Protein AF-A0A5F9CZY6-F1 (afdb_monomer)

S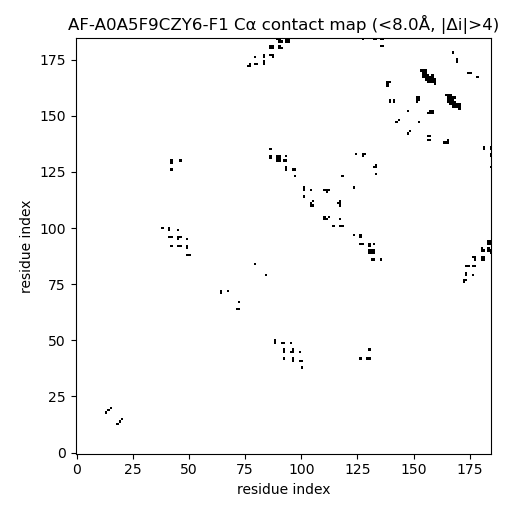econdary structure (DSSP, 8-state):
-HHHHHHHHHHHHHIIIIIHHHHHHHHHHHHHHHHHHHHHHHHHHHHHHHHHHHHHHHHHHHHHHTS--HHHHHGGGGSPPHHHHHHHHHHHHHHHHHHHHHHHHTTSBTB-SSTTTSS-HHHHHHHHHHHT-HHHHSPPPPP-SHHHHHS--TT-TT--SS-SS------TTTSHHHHHHHHH-

Organism: Oryctolagus cuniculus (NCBI:txid9986)

Solvent-accessible surface area (backbone atoms only — not comparable to full-atom values): 10429 Å² total; per-residue (Å²): 114,70,68,62,52,54,51,51,51,53,51,51,51,49,43,61,72,48,50,46,55,51,52,52,53,50,50,50,52,53,50,50,55,54,47,52,58,50,52,52,52,47,40,53,54,28,40,53,51,48,54,50,53,51,51,52,51,52,51,52,54,54,64,61,58,75,56,92,43,76,73,54,63,62,51,59,66,67,58,64,52,73,66,46,45,51,48,36,52,11,11,52,24,32,48,46,26,54,51,49,53,54,58,58,40,80,73,40,96,87,53,62,93,47,81,75,66,68,58,44,71,71,53,50,52,49,45,25,55,76,32,58,15,51,80,59,55,50,58,76,86,67,70,93,41,76,63,56,73,72,43,80,48,87,80,10,49,65,65,40,89,87,48,88,55,70,37,60,55,77,44,93,72,68,35,71,66,37,54,63,22,46,72,52,58

pLDDT: mean 72.85, std 15.35, range [37.25, 96.12]

Mean predicted aligned error: 13.48 Å

Radius of gyration: 26.26 Å; Cα contacts (8 Å, |Δi|>4): 140; chains: 1; bounding box: 71×40×82 Å

Sequence (185 aa):
MRGLVALALTLAVACTCVFFPLILRGRQRLGGQAGAARVLRVLEESRALVDGALQLTMRRNLKKRDVTSPAQLLSLSKLPEPTSRAVSRAAEIMEASVHAVRGKAHLQPGWSQHPADVLSEELLGTIANLSGCLPHMLPPKCPNTCLADKYRLITGACNNRYGLRPSLTFHPETSFFFFENVFFC

Foldseek 3Di:
DVVVVVVVVVVVCCCVVPVVVVVVVVVVVVVVVVVVVVLVVLLVVLLVVLVVVVVVVVVVLVVVLVPDDPVSVVCVLQDADPVLVLLLQLLSSLVSSLVSLQVVQVVDPPRDPDSVRSQDPVNSVVSSVSSVLVVLLFQDDQDPDPDSVVDADPQQFPPDVPDSDTRRDDDPRHPPSNPVSSVSD

Structure (mmCIF, N/CA/C/O backbone):
data_AF-A0A5F9CZY6-F1
#
_entry.id   AF-A0A5F9CZY6-F1
#
loop_
_atom_site.group_PDB
_atom_site.id
_atom_site.type_symbol
_atom_site.label_atom_id
_atom_site.label_alt_id
_atom_site.label_comp_id
_atom_site.label_asym_id
_atom_site.label_entity_id
_atom_site.label_seq_id
_atom_site.pdbx_PDB_ins_code
_atom_site.Cartn_x
_atom_site.Cartn_y
_atom_site.Cartn_z
_atom_site.occupancy
_atom_site.B_iso_or_equiv
_atom_site.auth_seq_id
_atom_site.auth_comp_id
_atom_site.auth_asym_id
_atom_site.auth_atom_id
_atom_site.pdbx_PDB_model_num
ATOM 1 N N . MET A 1 1 ? -40.631 0.265 56.912 1.00 62.34 1 MET A N 1
ATOM 2 C CA . MET A 1 1 ? -39.428 -0.595 56.783 1.00 62.34 1 MET A CA 1
ATOM 3 C C . MET A 1 1 ? -39.458 -1.469 55.526 1.00 62.34 1 MET A C 1
ATOM 5 O O . MET A 1 1 ? -38.607 -1.278 54.674 1.00 62.34 1 MET A O 1
ATOM 9 N N . ARG A 1 2 ? -40.441 -2.366 55.338 1.00 72.19 2 ARG A N 1
ATOM 10 C CA . ARG A 1 2 ? -40.475 -3.308 54.190 1.00 72.19 2 ARG A CA 1
ATOM 11 C C . ARG A 1 2 ? -40.580 -2.657 52.797 1.00 72.19 2 ARG A C 1
ATOM 13 O O . ARG A 1 2 ? -39.892 -3.090 51.882 1.00 72.19 2 ARG A O 1
ATOM 20 N N . GLY A 1 3 ? -41.375 -1.593 52.645 1.00 76.19 3 GLY A N 1
ATOM 21 C CA . GLY A 1 3 ? -41.527 -0.886 51.361 1.00 76.19 3 GLY A CA 1
ATOM 22 C C . GLY A 1 3 ? -40.266 -0.143 50.898 1.00 76.19 3 GLY A C 1
ATOM 23 O O . GLY A 1 3 ? -39.947 -0.158 49.716 1.00 76.19 3 GLY A O 1
ATOM 24 N N . LEU A 1 4 ? -39.498 0.427 51.835 1.00 78.56 4 LEU A N 1
ATOM 25 C CA . LEU A 1 4 ? -38.209 1.072 51.545 1.00 78.56 4 LEU A CA 1
ATOM 26 C C . LEU A 1 4 ? -37.160 0.059 51.068 1.00 78.56 4 LEU A C 1
ATOM 28 O O . LEU A 1 4 ? -36.401 0.348 50.151 1.00 78.56 4 LEU A O 1
ATOM 32 N N . VAL A 1 5 ? -37.159 -1.146 51.647 1.00 80.25 5 VAL A N 1
ATOM 33 C CA . VAL A 1 5 ? -36.261 -2.233 51.229 1.00 80.25 5 VAL A CA 1
ATOM 34 C C . VAL A 1 5 ? -36.615 -2.729 49.824 1.00 80.25 5 VAL A C 1
ATOM 36 O O . VAL A 1 5 ? -35.725 -2.908 49.000 1.00 80.25 5 VAL A O 1
ATOM 39 N N . ALA A 1 6 ? -37.905 -2.887 49.508 1.00 78.88 6 ALA A N 1
ATOM 40 C CA . ALA A 1 6 ? -38.348 -3.278 48.167 1.00 78.88 6 ALA A CA 1
ATOM 41 C C . ALA A 1 6 ? -38.009 -2.217 47.101 1.00 78.88 6 ALA A C 1
ATOM 43 O O . ALA A 1 6 ? -37.580 -2.557 45.996 1.00 78.88 6 ALA A O 1
ATOM 44 N N . LEU A 1 7 ? -38.138 -0.931 47.442 1.00 83.19 7 LEU A N 1
ATOM 45 C CA . LEU A 1 7 ? -37.757 0.174 46.561 1.00 83.19 7 LEU A CA 1
ATOM 46 C C . LEU A 1 7 ? -36.236 0.216 46.323 1.00 83.19 7 LEU A C 1
ATOM 48 O O . LEU A 1 7 ? -35.785 0.413 45.199 1.00 83.19 7 LEU A O 1
ATOM 52 N N . ALA A 1 8 ? -35.436 -0.028 47.363 1.00 81.12 8 ALA A N 1
ATOM 53 C CA . ALA A 1 8 ? -33.980 -0.081 47.246 1.00 81.12 8 ALA A CA 1
ATOM 54 C C . ALA A 1 8 ? -33.507 -1.264 46.382 1.00 81.12 8 ALA A C 1
ATOM 56 O O . ALA A 1 8 ? -32.625 -1.099 45.541 1.00 81.12 8 ALA A O 1
ATOM 57 N N . LEU A 1 9 ? -34.121 -2.443 46.541 1.00 82.38 9 LEU A N 1
ATOM 58 C CA . LEU A 1 9 ? -33.805 -3.631 45.740 1.00 82.38 9 LEU A CA 1
ATOM 59 C C . LEU A 1 9 ? -34.167 -3.442 44.263 1.00 82.38 9 LEU A C 1
ATOM 61 O O . LEU A 1 9 ? -33.383 -3.795 43.388 1.00 82.38 9 LEU A O 1
ATOM 65 N N . THR A 1 10 ? -35.324 -2.846 43.974 1.00 81.94 10 THR A N 1
ATOM 66 C CA . THR A 1 10 ? -35.749 -2.573 42.591 1.00 81.94 10 THR A CA 1
ATOM 67 C C . THR A 1 10 ? -34.862 -1.530 41.909 1.00 81.94 10 THR A C 1
ATOM 69 O O . THR A 1 10 ? -34.470 -1.738 40.760 1.00 81.94 10 THR A O 1
ATOM 72 N N . LEU A 1 11 ? -34.449 -0.469 42.616 1.00 84.75 11 LEU A N 1
ATOM 73 C CA . LEU A 1 11 ? -33.461 0.486 42.096 1.00 84.75 11 LEU A CA 1
ATOM 74 C C . LEU A 1 11 ? -32.097 -0.171 41.837 1.00 84.75 11 LEU A C 1
ATOM 76 O O . LEU A 1 11 ? -31.483 0.093 40.805 1.00 84.75 11 LEU A O 1
ATOM 80 N N . ALA A 1 12 ? -31.626 -1.030 42.746 1.00 83.88 12 ALA A N 1
ATOM 81 C CA . ALA A 1 12 ? -30.345 -1.718 42.598 1.00 83.88 12 ALA A CA 1
ATOM 82 C C . ALA A 1 12 ? -30.335 -2.647 41.374 1.00 83.88 12 ALA A C 1
ATOM 84 O O . ALA A 1 12 ? -29.391 -2.611 40.588 1.00 83.88 12 ALA A O 1
ATOM 85 N N . VAL A 1 13 ? -31.411 -3.417 41.176 1.00 84.25 13 VAL A N 1
ATOM 86 C CA . VAL A 1 13 ? -31.583 -4.317 40.023 1.00 84.25 13 VAL A CA 1
ATOM 87 C C . VAL A 1 13 ? -31.678 -3.528 38.714 1.00 84.25 13 VAL A C 1
ATOM 89 O O . VAL A 1 13 ? -31.023 -3.876 37.736 1.00 84.25 13 VAL A O 1
ATOM 92 N N . ALA A 1 14 ? -32.426 -2.422 38.676 1.00 80.94 14 ALA A N 1
ATOM 93 C CA . ALA A 1 14 ? -32.487 -1.564 37.489 1.00 80.94 14 ALA A CA 1
ATOM 94 C C . ALA A 1 14 ? -31.116 -0.942 37.150 1.00 80.94 14 ALA A C 1
ATOM 96 O O . ALA A 1 14 ? -30.731 -0.847 35.981 1.00 80.94 14 ALA A O 1
ATOM 97 N N . CYS A 1 15 ? -30.348 -0.555 38.170 1.00 80.81 15 CYS A N 1
ATOM 98 C CA . CYS A 1 15 ? -29.030 0.044 37.997 1.00 80.81 15 CYS A CA 1
ATOM 99 C C . CYS A 1 15 ? -28.002 -0.962 37.443 1.00 80.81 15 CYS A C 1
ATOM 101 O O . CYS A 1 15 ? -27.235 -0.632 36.536 1.00 80.81 15 CYS A O 1
ATOM 103 N N . THR A 1 16 ? -28.022 -2.212 37.918 1.00 78.31 16 THR A N 1
ATOM 104 C CA . THR A 1 16 ? -27.092 -3.261 37.467 1.00 78.31 16 THR A CA 1
ATOM 105 C C . THR A 1 16 ? -27.497 -3.898 36.137 1.00 78.31 16 THR A C 1
ATOM 107 O O . THR A 1 16 ? -26.627 -4.158 35.309 1.00 78.31 16 THR A O 1
ATOM 110 N N . CYS A 1 17 ? -28.793 -4.116 35.887 1.00 76.19 17 CYS A N 1
ATOM 111 C CA . CYS A 1 17 ? -29.271 -4.808 34.684 1.00 76.19 17 CYS A CA 1
ATOM 112 C C . CYS A 1 17 ? -29.473 -3.895 33.468 1.00 76.19 17 CYS A C 1
ATOM 114 O O . CYS A 1 17 ? -29.461 -4.389 32.343 1.00 76.19 17 CYS A O 1
ATOM 116 N N . VAL A 1 18 ? -29.673 -2.587 33.664 1.00 77.69 18 VAL A N 1
ATOM 117 C CA . VAL A 1 18 ? -30.007 -1.663 32.564 1.00 77.69 18 VAL A CA 1
ATOM 118 C C . VAL A 1 18 ? -28.948 -0.577 32.415 1.00 77.69 18 VAL A C 1
ATOM 120 O O . VAL A 1 18 ? -28.343 -0.451 31.351 1.00 77.69 18 VAL A O 1
ATOM 123 N N . PHE A 1 19 ? -28.660 0.173 33.481 1.00 76.38 19 PHE A N 1
ATOM 124 C CA . PHE A 1 19 ? -27.730 1.306 33.404 1.00 76.38 19 PHE A CA 1
ATOM 125 C C . PHE A 1 19 ? -26.276 0.872 33.204 1.00 76.38 19 PHE A C 1
ATOM 127 O O . PHE A 1 19 ? -25.597 1.398 32.322 1.00 76.38 19 PHE A O 1
ATOM 134 N N . PHE A 1 20 ? -25.800 -0.114 33.964 1.00 74.62 20 PHE A N 1
ATOM 135 C CA . PHE A 1 20 ? -24.431 -0.618 33.838 1.00 74.62 20 PHE A CA 1
ATOM 136 C C . PHE A 1 20 ? -24.090 -1.149 32.429 1.00 74.62 20 PHE A C 1
ATOM 138 O O . PHE A 1 20 ? -23.097 -0.692 31.855 1.00 74.62 20 PHE A O 1
ATOM 145 N N . PRO A 1 21 ? -24.892 -2.041 31.808 1.00 76.38 21 PRO A N 1
ATOM 146 C CA . PRO A 1 21 ? -24.606 -2.521 30.457 1.00 76.38 21 PRO A CA 1
ATOM 147 C C . PRO A 1 21 ? -24.749 -1.429 29.389 1.00 76.38 21 PRO A C 1
ATOM 149 O O . PRO A 1 21 ? -23.981 -1.433 28.428 1.00 76.38 21 PRO A O 1
ATOM 152 N N . LEU A 1 22 ? -25.658 -0.458 29.552 1.00 74.06 22 LEU A N 1
ATOM 153 C CA . LEU A 1 22 ? -25.756 0.695 28.645 1.00 74.06 22 LEU A CA 1
ATOM 154 C C . LEU A 1 22 ? -24.502 1.579 28.701 1.00 74.06 22 LEU A C 1
ATOM 156 O O . LEU A 1 22 ? -23.986 1.971 27.653 1.00 74.06 22 LEU A O 1
ATOM 160 N N . ILE A 1 23 ? -23.971 1.842 29.898 1.00 73.81 23 ILE A N 1
ATOM 161 C CA . ILE A 1 23 ? -22.741 2.624 30.083 1.00 73.81 23 ILE A CA 1
ATOM 162 C C . ILE A 1 23 ? -21.523 1.868 29.534 1.00 73.81 23 ILE A C 1
ATOM 164 O O . ILE A 1 23 ? -20.701 2.467 28.834 1.00 73.81 23 ILE A O 1
ATOM 168 N N . LEU A 1 24 ? -21.415 0.556 29.778 1.00 70.12 24 LEU A N 1
ATOM 169 C CA . LEU A 1 24 ? -20.357 -0.275 29.189 1.00 70.12 24 LEU A CA 1
ATOM 170 C C . LEU A 1 24 ? -20.419 -0.272 27.656 1.00 70.12 24 LEU A C 1
ATOM 172 O O . LEU A 1 24 ? -19.397 -0.070 27.001 1.00 70.12 24 LEU A O 1
ATOM 176 N N . ARG A 1 25 ? -21.615 -0.424 27.077 1.00 67.12 25 ARG A N 1
ATOM 177 C CA . ARG A 1 25 ? -21.820 -0.412 25.622 1.00 67.12 25 ARG A CA 1
ATOM 178 C C . ARG A 1 25 ? -21.503 0.952 25.008 1.00 67.12 25 ARG A C 1
ATOM 180 O O . ARG A 1 25 ? -20.905 1.015 23.935 1.00 67.12 25 ARG A O 1
ATOM 187 N N . GLY A 1 26 ? -21.854 2.038 25.699 1.00 61.59 26 GLY A N 1
ATOM 188 C CA . GLY A 1 26 ? -21.490 3.403 25.318 1.00 61.59 26 GLY A CA 1
ATOM 189 C C . GLY A 1 26 ? -19.975 3.623 25.320 1.00 61.59 26 GLY A C 1
ATOM 190 O O . GLY A 1 26 ? -19.427 4.103 24.328 1.00 61.59 26 GLY A O 1
ATOM 191 N N . ARG A 1 27 ? -19.277 3.193 26.383 1.00 64.44 27 ARG A N 1
ATOM 192 C CA . ARG A 1 27 ? -17.806 3.266 26.467 1.00 64.44 27 ARG A CA 1
ATOM 193 C C . ARG A 1 27 ? -17.112 2.425 25.397 1.00 64.44 27 ARG A C 1
ATOM 195 O O . ARG A 1 27 ? -16.130 2.892 24.834 1.00 64.44 27 ARG A O 1
ATOM 202 N N . GLN A 1 28 ? -17.617 1.231 25.085 1.00 59.88 28 GLN A N 1
ATOM 203 C CA . GLN A 1 28 ? -17.057 0.389 24.020 1.00 59.88 28 GLN A CA 1
ATOM 204 C C . GLN A 1 28 ? -17.198 1.031 22.634 1.00 59.88 28 GLN A C 1
ATOM 206 O O . GLN A 1 28 ? -16.240 1.030 21.869 1.00 59.88 28 GLN A O 1
ATOM 211 N N . ARG A 1 29 ? -18.350 1.640 22.320 1.00 57.53 29 ARG A N 1
ATOM 212 C CA . ARG A 1 29 ? -18.547 2.357 21.045 1.00 57.53 29 ARG A CA 1
ATOM 213 C C . ARG A 1 29 ? -17.647 3.586 20.921 1.00 57.53 29 ARG A C 1
ATOM 215 O O . ARG A 1 29 ? -17.017 3.774 19.885 1.00 57.53 29 ARG A O 1
ATOM 222 N N . LEU A 1 30 ? -17.546 4.387 21.985 1.00 57.75 30 LEU A N 1
ATOM 223 C CA . LEU A 1 30 ? -16.679 5.568 22.007 1.00 57.75 30 LEU A CA 1
ATOM 224 C C . LEU A 1 30 ? -15.194 5.179 21.910 1.00 57.75 30 LEU A C 1
ATOM 226 O O . LEU A 1 30 ? -14.428 5.813 21.189 1.00 57.75 30 LEU A O 1
ATOM 230 N N . GLY A 1 31 ? -14.805 4.102 22.601 1.00 56.47 31 GLY A N 1
ATOM 231 C CA . GLY A 1 31 ? -13.466 3.520 22.530 1.00 56.47 31 GLY A CA 1
ATOM 232 C C . GLY A 1 31 ? -13.130 2.985 21.138 1.00 56.47 31 GLY A C 1
ATOM 233 O O . GLY A 1 31 ? -12.033 3.233 20.646 1.00 56.47 31 GLY A O 1
ATOM 234 N N . GLY A 1 32 ? -14.087 2.336 20.466 1.00 60.28 32 GLY A N 1
ATOM 235 C CA . GLY A 1 32 ? -13.934 1.874 19.084 1.00 60.28 32 GLY A CA 1
ATOM 236 C C . GLY A 1 32 ? -13.728 3.024 18.095 1.00 60.28 32 GLY A C 1
ATOM 237 O O . GLY A 1 32 ? -12.803 2.986 17.288 1.00 60.28 32 GLY A O 1
ATOM 238 N N . GLN A 1 33 ? -14.522 4.094 18.201 1.00 61.69 33 GLN A N 1
ATOM 239 C CA . GLN A 1 33 ? -14.410 5.253 17.307 1.00 61.69 33 GLN A CA 1
ATOM 240 C C . GLN A 1 33 ? -13.120 6.060 17.541 1.00 61.69 33 GLN A C 1
ATOM 242 O O . GLN A 1 33 ? -12.472 6.486 16.584 1.00 61.69 33 GLN A O 1
ATOM 247 N N . ALA A 1 34 ? -12.696 6.210 18.799 1.00 63.97 34 ALA A N 1
ATOM 248 C CA . ALA A 1 34 ? -11.401 6.800 19.138 1.00 63.97 34 ALA A CA 1
ATOM 249 C C . ALA A 1 34 ? -10.220 5.925 18.670 1.00 63.97 34 ALA A C 1
ATOM 251 O O . ALA A 1 34 ? -9.205 6.448 18.204 1.00 63.97 34 ALA A O 1
ATOM 252 N N . GLY A 1 35 ? -10.360 4.597 18.747 1.00 69.69 35 GLY A N 1
ATOM 253 C CA . GLY A 1 35 ? -9.388 3.634 18.227 1.00 69.69 35 GLY A CA 1
ATOM 254 C C . GLY A 1 35 ? -9.221 3.736 16.711 1.00 69.69 35 GLY A C 1
ATOM 255 O O . GLY A 1 35 ? -8.095 3.848 16.229 1.00 69.69 35 GLY A O 1
ATOM 256 N N . ALA A 1 36 ? -10.326 3.797 15.965 1.00 72.19 36 ALA A N 1
ATOM 257 C CA . ALA A 1 36 ? -10.313 3.924 14.508 1.00 72.19 36 ALA A CA 1
ATOM 258 C C . ALA A 1 36 ? -9.644 5.227 14.032 1.00 72.19 36 ALA A C 1
ATOM 260 O O . ALA A 1 36 ? -8.770 5.192 13.167 1.00 72.19 36 ALA A O 1
ATOM 261 N N . ALA A 1 37 ? -9.978 6.370 14.642 1.00 78.50 37 ALA A N 1
ATOM 262 C CA . ALA A 1 37 ? -9.348 7.654 14.314 1.00 78.50 37 ALA A CA 1
ATOM 263 C C . ALA A 1 37 ? -7.835 7.652 14.597 1.00 78.50 37 ALA A C 1
ATOM 265 O O . ALA A 1 37 ? -7.039 8.219 13.845 1.00 78.50 37 ALA A O 1
ATOM 266 N N . ARG A 1 38 ? -7.415 6.976 15.672 1.00 78.88 38 ARG A N 1
ATOM 267 C CA . ARG A 1 38 ? -6.001 6.830 16.022 1.00 78.88 38 ARG A CA 1
ATOM 268 C C . ARG A 1 38 ? -5.251 5.949 15.026 1.00 78.88 38 ARG A C 1
ATOM 270 O O . ARG A 1 38 ? -4.140 6.309 14.650 1.00 78.88 38 ARG A O 1
ATOM 277 N N . VAL A 1 39 ? -5.838 4.830 14.600 1.00 79.19 39 VAL A N 1
ATOM 278 C CA . VAL A 1 39 ? -5.273 3.967 13.551 1.00 79.19 39 VAL A CA 1
ATOM 279 C C . VAL A 1 39 ? -5.104 4.756 12.258 1.00 79.19 39 VAL A C 1
ATOM 281 O O . VAL A 1 39 ? -4.017 4.746 11.693 1.00 79.19 39 VAL A O 1
ATOM 284 N N . LEU A 1 40 ? -6.130 5.499 11.835 1.00 85.94 40 LEU A N 1
ATOM 285 C CA . LEU A 1 40 ? -6.069 6.322 10.627 1.00 85.94 40 LEU A CA 1
ATOM 286 C C . LEU A 1 40 ? -4.882 7.296 10.665 1.00 85.94 40 LEU A C 1
ATOM 288 O O . LEU A 1 40 ? -4.106 7.366 9.718 1.00 85.94 40 LEU A O 1
ATOM 292 N N . ARG A 1 41 ? -4.678 7.974 11.801 1.00 87.62 41 ARG A N 1
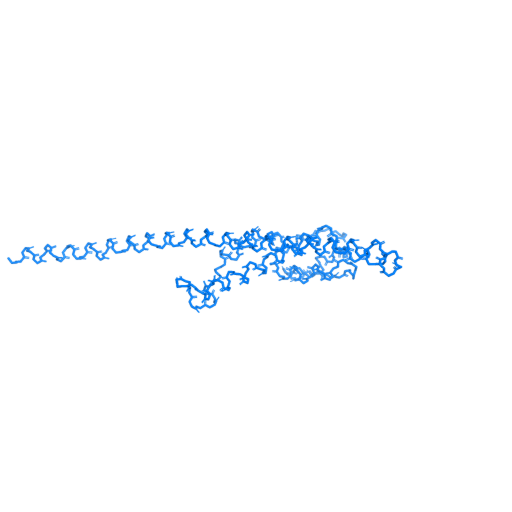ATOM 293 C CA . ARG A 1 41 ? -3.550 8.898 11.970 1.00 87.62 41 ARG A CA 1
ATOM 294 C C . ARG A 1 41 ? -2.196 8.195 11.868 1.00 87.62 41 ARG A C 1
ATOM 296 O O . ARG A 1 41 ? -1.270 8.723 11.266 1.00 87.62 41 ARG A O 1
ATOM 303 N N . VAL A 1 42 ? -2.072 6.998 12.448 1.00 86.81 42 VAL A N 1
ATOM 304 C CA . VAL A 1 42 ? -0.851 6.182 12.328 1.00 86.81 42 VAL A CA 1
ATOM 305 C C . VAL A 1 42 ? -0.577 5.824 10.871 1.00 86.81 42 VAL A C 1
ATOM 307 O O . VAL A 1 42 ? 0.567 5.894 10.440 1.00 86.81 42 VAL A O 1
ATOM 310 N N . LEU A 1 43 ? -1.616 5.489 10.109 1.00 89.62 43 LEU A N 1
ATOM 311 C CA . LEU A 1 43 ? -1.495 5.148 8.694 1.00 89.62 43 LEU A CA 1
ATOM 312 C C . LEU A 1 43 ? -1.058 6.331 7.838 1.00 89.62 43 LEU A C 1
ATOM 314 O O . LEU A 1 43 ? -0.187 6.180 6.984 1.00 89.62 43 LEU A O 1
ATOM 318 N N . GLU A 1 44 ? -1.625 7.511 8.074 1.00 92.62 44 GLU A N 1
ATOM 319 C CA . GLU A 1 44 ? -1.228 8.735 7.376 1.00 92.62 44 GLU A CA 1
ATOM 320 C C . GLU A 1 44 ? 0.230 9.106 7.669 1.00 92.62 44 GLU A C 1
ATOM 322 O O . GLU A 1 44 ? 0.987 9.406 6.743 1.00 92.62 44 GLU A O 1
ATOM 327 N N . GLU A 1 45 ? 0.646 9.016 8.938 1.00 93.25 45 GLU A N 1
ATOM 328 C CA . GLU A 1 45 ? 2.036 9.223 9.358 1.00 93.25 45 GLU A CA 1
ATOM 329 C C . GLU A 1 45 ? 2.977 8.222 8.658 1.00 93.25 45 GLU A C 1
ATOM 331 O O . GLU A 1 45 ? 3.960 8.632 8.036 1.00 93.25 45 GLU A O 1
ATOM 336 N N . SER A 1 46 ? 2.660 6.922 8.689 1.00 94.12 46 SER A N 1
ATOM 337 C CA . SER A 1 46 ? 3.461 5.878 8.034 1.00 94.12 46 SER A CA 1
ATOM 338 C C . SER A 1 46 ? 3.547 6.080 6.521 1.00 94.12 46 SER A C 1
ATOM 340 O O . SER A 1 46 ? 4.628 5.973 5.942 1.00 94.12 46 SER A O 1
ATOM 342 N N . ARG A 1 47 ? 2.439 6.444 5.869 1.00 94.88 47 ARG A N 1
ATOM 343 C CA . ARG A 1 47 ? 2.410 6.739 4.432 1.00 94.88 47 ARG A CA 1
ATOM 344 C C . ARG A 1 47 ? 3.305 7.919 4.074 1.00 94.88 47 ARG A C 1
ATOM 346 O O . ARG A 1 47 ? 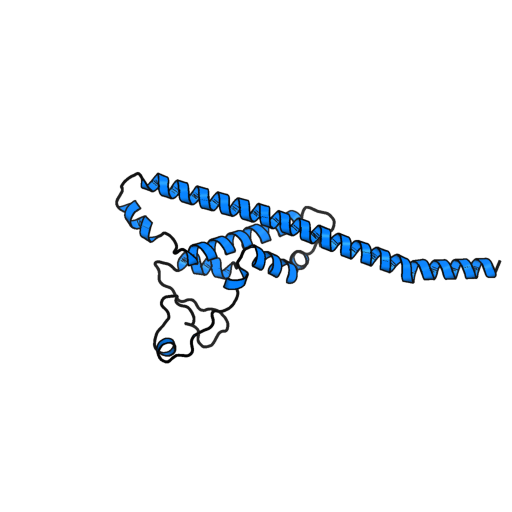4.091 7.813 3.136 1.00 94.88 47 ARG A O 1
ATOM 353 N N . ALA A 1 48 ? 3.206 9.022 4.814 1.00 95.62 48 ALA A N 1
ATOM 354 C CA . ALA A 1 48 ? 4.024 10.206 4.572 1.00 95.62 48 ALA A CA 1
ATOM 355 C C . ALA A 1 48 ? 5.524 9.911 4.746 1.00 95.62 48 ALA A C 1
ATOM 357 O O . ALA A 1 48 ? 6.343 10.390 3.959 1.00 95.62 48 ALA A O 1
ATOM 358 N N . LEU A 1 49 ? 5.882 9.086 5.736 1.00 95.88 49 LEU A N 1
ATOM 359 C CA . LEU A 1 49 ? 7.260 8.645 5.961 1.00 95.88 49 LEU A CA 1
ATOM 360 C C . LEU A 1 49 ? 7.796 7.820 4.784 1.00 95.88 49 LEU A C 1
ATOM 362 O O . LEU A 1 49 ? 8.877 8.122 4.274 1.00 95.88 49 LEU A O 1
ATOM 366 N N . VAL A 1 50 ? 7.035 6.823 4.323 1.00 95.25 50 VAL A N 1
ATOM 367 C CA . VAL A 1 50 ? 7.424 5.972 3.187 1.00 95.25 50 VAL A CA 1
ATOM 368 C C . VAL A 1 50 ? 7.525 6.788 1.897 1.00 95.25 50 VAL A C 1
ATOM 370 O O . VAL A 1 50 ? 8.523 6.691 1.183 1.00 95.25 50 VAL A O 1
ATOM 373 N N . ASP A 1 51 ? 6.545 7.651 1.619 1.00 95.00 51 ASP A N 1
ATOM 374 C CA . ASP A 1 51 ? 6.549 8.516 0.433 1.00 95.00 51 ASP A CA 1
ATOM 375 C C . ASP A 1 51 ? 7.749 9.468 0.427 1.00 95.00 51 ASP A C 1
ATOM 377 O O . ASP A 1 51 ? 8.428 9.619 -0.595 1.00 95.00 51 ASP A O 1
ATOM 381 N N . GLY A 1 52 ? 8.059 10.061 1.582 1.00 96.12 52 GLY A N 1
ATOM 382 C CA . GLY A 1 52 ? 9.240 10.898 1.758 1.00 96.12 52 GLY A CA 1
ATOM 383 C C . GLY A 1 52 ? 10.536 10.125 1.507 1.00 96.12 52 GLY A C 1
ATOM 384 O O . GLY A 1 52 ? 11.386 10.575 0.734 1.00 96.12 52 GLY A O 1
ATOM 385 N N . ALA A 1 53 ? 10.682 8.938 2.100 1.00 94.31 53 ALA A N 1
ATOM 386 C CA . ALA A 1 53 ? 11.862 8.091 1.926 1.00 94.31 53 ALA A CA 1
ATOM 387 C C . ALA A 1 53 ? 12.053 7.646 0.466 1.00 94.31 53 ALA A C 1
ATOM 389 O O . ALA A 1 53 ? 13.169 7.709 -0.068 1.00 94.31 53 ALA A O 1
ATOM 390 N N . LEU A 1 54 ? 10.967 7.264 -0.211 1.00 90.12 54 LEU A N 1
ATOM 391 C CA . LEU A 1 54 ? 10.986 6.859 -1.613 1.00 90.12 54 LEU A CA 1
ATOM 392 C C . LEU A 1 54 ? 11.376 8.032 -2.521 1.00 90.12 54 LEU A C 1
ATOM 394 O O . LEU A 1 54 ? 12.250 7.887 -3.382 1.00 90.12 54 LEU A O 1
ATOM 398 N N . GLN A 1 55 ? 10.794 9.215 -2.302 1.00 90.94 55 GLN A N 1
ATOM 399 C CA . GLN A 1 55 ? 11.115 10.411 -3.081 1.00 90.94 55 GLN A CA 1
ATOM 400 C C . GLN A 1 55 ? 12.573 10.848 -2.881 1.00 90.94 55 GLN A C 1
ATOM 402 O O . GLN A 1 55 ? 13.262 11.176 -3.851 1.00 90.94 55 GLN A O 1
ATOM 407 N N . LEU A 1 56 ? 13.074 10.823 -1.642 1.00 91.56 56 LEU A N 1
ATOM 408 C CA . LEU A 1 56 ? 14.473 11.124 -1.327 1.00 91.56 56 LEU A CA 1
ATOM 409 C C . LEU A 1 56 ? 15.428 10.142 -2.011 1.00 91.56 56 LEU A C 1
ATOM 411 O O . LEU A 1 56 ? 16.421 10.558 -2.614 1.00 91.56 56 LEU A O 1
ATOM 415 N N . THR A 1 57 ? 15.115 8.848 -1.957 1.00 87.06 57 THR A N 1
ATOM 416 C CA . THR A 1 57 ? 15.905 7.793 -2.602 1.00 87.06 57 THR A CA 1
ATOM 417 C C . THR A 1 57 ? 15.922 7.972 -4.116 1.00 87.06 57 THR A C 1
ATOM 419 O O . THR A 1 57 ? 16.986 7.916 -4.733 1.00 87.06 57 THR A O 1
ATOM 422 N N . MET A 1 58 ? 14.775 8.272 -4.724 1.00 82.88 58 MET A N 1
ATOM 423 C CA . MET A 1 58 ? 14.666 8.538 -6.158 1.00 82.88 58 MET A CA 1
ATOM 424 C C . MET A 1 58 ? 15.497 9.762 -6.571 1.00 82.88 58 MET A C 1
ATOM 426 O O . MET A 1 58 ? 16.324 9.655 -7.476 1.00 82.88 58 MET A O 1
ATOM 430 N N . ARG A 1 59 ? 15.390 10.884 -5.846 1.00 84.81 59 ARG A N 1
ATOM 431 C CA . ARG A 1 59 ? 16.201 12.090 -6.098 1.00 84.81 59 ARG A CA 1
ATOM 432 C C . ARG A 1 59 ? 17.701 11.831 -5.974 1.00 84.81 59 ARG A C 1
ATOM 434 O O . ARG A 1 59 ? 18.464 12.280 -6.824 1.00 84.81 59 ARG A O 1
ATOM 441 N N . ARG A 1 60 ? 18.140 11.099 -4.943 1.00 82.75 60 ARG A N 1
ATOM 442 C CA . ARG A 1 60 ? 19.557 10.724 -4.775 1.00 82.75 60 ARG A CA 1
ATOM 443 C C . ARG A 1 60 ? 20.049 9.858 -5.926 1.00 82.75 60 ARG A C 1
ATOM 445 O O . ARG A 1 60 ? 21.143 10.099 -6.423 1.00 82.75 60 ARG A O 1
ATOM 452 N N . ASN A 1 61 ? 19.249 8.886 -6.361 1.00 77.56 61 ASN A N 1
ATOM 453 C CA . ASN A 1 61 ? 19.596 8.040 -7.498 1.00 77.56 61 ASN A CA 1
ATOM 454 C C . ASN A 1 61 ? 19.717 8.850 -8.793 1.00 77.56 61 ASN A C 1
ATOM 456 O O . ASN A 1 61 ? 20.681 8.652 -9.522 1.00 77.56 61 ASN A O 1
ATOM 460 N N . LEU A 1 62 ? 18.800 9.788 -9.054 1.00 76.31 62 LEU A N 1
ATOM 461 C CA . LEU A 1 62 ? 18.888 10.676 -10.218 1.00 76.31 62 LEU A CA 1
ATOM 462 C C . LEU A 1 62 ? 20.115 11.596 -10.149 1.00 76.31 62 LEU A C 1
ATOM 464 O O . LEU A 1 62 ? 20.882 11.641 -11.098 1.00 76.31 62 LEU A O 1
ATOM 468 N N . LYS A 1 63 ? 20.383 12.230 -9.002 1.00 75.25 63 LYS A N 1
ATOM 469 C CA . LYS A 1 63 ? 21.565 13.094 -8.829 1.00 75.25 63 LYS A CA 1
ATOM 470 C C . LYS A 1 63 ? 22.885 12.328 -8.964 1.00 75.25 63 LYS A C 1
ATOM 472 O O . LYS A 1 63 ? 23.866 12.853 -9.474 1.00 75.25 63 LYS A O 1
ATOM 477 N N . LYS A 1 64 ? 22.929 11.073 -8.505 1.00 68.75 64 LYS A N 1
ATOM 478 C CA . LYS A 1 64 ? 24.102 10.202 -8.675 1.00 68.75 64 LYS A CA 1
ATOM 479 C C . LYS A 1 64 ? 24.355 9.890 -10.158 1.00 68.75 64 LYS A C 1
ATOM 481 O O . LYS A 1 64 ? 25.513 9.679 -10.502 1.00 68.75 64 LYS A O 1
ATOM 486 N N . ARG A 1 65 ? 23.289 9.888 -10.976 1.00 65.25 65 ARG A N 1
ATOM 487 C CA . ARG A 1 65 ? 23.248 9.587 -12.420 1.00 65.25 65 ARG A CA 1
ATOM 488 C C . ARG A 1 65 ? 23.705 10.706 -13.348 1.00 65.25 65 ARG A C 1
ATOM 490 O O . ARG A 1 65 ? 24.029 10.408 -14.492 1.00 65.25 65 ARG A O 1
ATOM 497 N N . ASP A 1 66 ? 23.835 11.934 -12.850 1.00 63.31 66 ASP A N 1
ATOM 498 C CA . ASP A 1 66 ? 24.439 13.047 -13.601 1.00 63.31 66 ASP A CA 1
ATOM 499 C C . ASP A 1 66 ? 25.960 12.867 -13.818 1.00 63.31 66 ASP A C 1
ATOM 501 O O . ASP A 1 66 ? 26.584 13.613 -14.569 1.00 63.31 66 ASP A O 1
ATOM 505 N N . VAL A 1 67 ? 26.574 11.853 -13.192 1.00 61.06 67 VAL A N 1
ATOM 506 C CA . VAL A 1 67 ? 27.977 11.466 -13.387 1.00 61.06 67 VAL A CA 1
ATOM 507 C C . VAL A 1 67 ? 28.033 10.284 -14.363 1.00 61.06 67 VAL A C 1
ATOM 509 O O . VAL A 1 67 ? 27.807 9.135 -13.983 1.00 61.06 67 VAL A O 1
ATOM 512 N N . THR A 1 68 ? 28.328 10.548 -15.638 1.00 67.25 68 THR A N 1
ATOM 513 C CA . THR A 1 68 ? 28.329 9.557 -16.732 1.00 67.25 68 THR A CA 1
ATOM 514 C C . THR A 1 68 ? 29.406 8.478 -16.562 1.00 67.25 68 THR A C 1
ATOM 516 O O . THR A 1 68 ? 30.520 8.598 -17.065 1.00 67.25 68 THR A O 1
ATOM 519 N N . SER A 1 69 ? 29.060 7.391 -15.869 1.00 73.94 69 SER A N 1
ATOM 520 C CA . SER A 1 69 ? 29.829 6.142 -15.810 1.00 73.94 69 SER A CA 1
ATOM 521 C C . SER A 1 69 ? 29.043 5.004 -16.484 1.00 73.94 69 SER A C 1
ATOM 523 O O . SER A 1 69 ? 27.840 4.877 -16.232 1.00 73.94 69 SER A O 1
ATOM 525 N N . PRO A 1 70 ? 29.682 4.122 -17.280 1.00 74.19 70 PRO A N 1
ATOM 526 C CA . PRO A 1 70 ? 29.028 2.960 -17.899 1.00 74.19 70 PRO A CA 1
ATOM 527 C C . PRO A 1 70 ? 28.268 2.066 -16.904 1.00 74.19 70 PRO A C 1
ATOM 529 O O . PRO A 1 70 ? 27.179 1.577 -17.205 1.00 74.19 70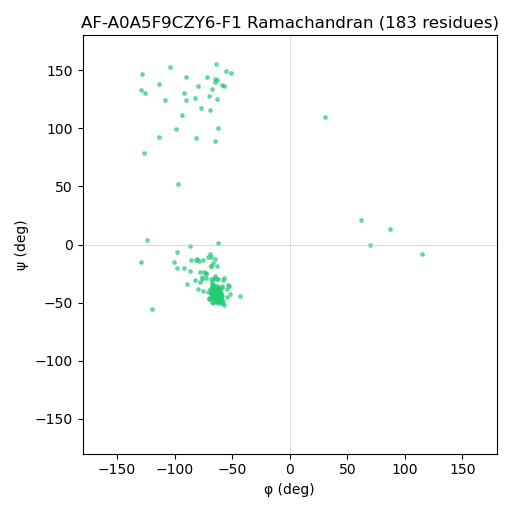 PRO A O 1
ATOM 532 N N . ALA A 1 71 ? 28.786 1.916 -15.680 1.00 73.25 71 ALA A N 1
ATOM 533 C CA . ALA A 1 71 ? 28.129 1.157 -14.614 1.00 73.25 71 ALA A CA 1
ATOM 534 C C . ALA A 1 71 ? 26.782 1.774 -14.191 1.00 73.25 71 ALA A C 1
ATOM 536 O O . ALA A 1 71 ? 25.861 1.068 -13.779 1.00 73.25 71 ALA A O 1
ATOM 537 N N . GLN A 1 72 ? 26.633 3.094 -14.313 1.00 69.62 72 GLN A N 1
ATOM 538 C CA . GLN A 1 72 ? 25.388 3.775 -13.976 1.00 69.62 72 GLN A CA 1
ATOM 539 C C . GLN A 1 72 ? 24.342 3.722 -15.086 1.00 69.62 72 GLN A C 1
ATOM 541 O O . GLN A 1 72 ? 23.155 3.654 -14.768 1.00 69.62 72 GLN A O 1
ATOM 546 N N . LEU A 1 73 ? 24.746 3.675 -16.357 1.00 71.06 73 LEU A N 1
ATOM 547 C CA . LEU A 1 73 ? 23.816 3.426 -17.464 1.00 71.06 73 LEU A CA 1
ATOM 548 C C . LEU A 1 73 ? 23.181 2.037 -17.338 1.00 71.06 73 LEU A C 1
ATOM 550 O O . LEU A 1 73 ? 21.964 1.903 -17.443 1.00 71.06 73 LEU A O 1
ATOM 554 N N . LEU A 1 74 ? 23.976 1.023 -16.980 1.00 74.50 74 LEU A N 1
ATOM 555 C CA . LEU A 1 74 ? 23.462 -0.317 -16.678 1.00 74.50 74 LEU A CA 1
ATOM 556 C C . LEU A 1 74 ? 22.517 -0.319 -15.465 1.00 74.50 74 LEU A C 1
ATOM 558 O O . LEU A 1 74 ? 21.565 -1.094 -15.435 1.00 74.50 74 LEU A O 1
ATOM 562 N N . SER A 1 75 ? 22.700 0.588 -14.498 1.00 68.69 75 SER A N 1
ATOM 563 C CA . SER A 1 75 ? 21.787 0.723 -13.350 1.00 68.69 75 SER A CA 1
ATOM 564 C C . SER A 1 75 ? 20.377 1.211 -13.720 1.00 68.69 75 SER A C 1
ATOM 566 O O . SER A 1 75 ? 19.458 1.067 -12.913 1.00 68.69 75 SER A O 1
ATOM 568 N N . LEU A 1 76 ? 20.172 1.776 -14.919 1.00 65.25 76 LEU A N 1
ATOM 569 C CA . LEU A 1 76 ? 18.846 2.195 -15.390 1.00 65.25 76 LEU A CA 1
ATOM 570 C C . LEU A 1 76 ? 17.913 0.995 -15.590 1.00 65.25 76 LEU A C 1
ATOM 572 O O . LEU A 1 76 ? 16.735 1.093 -15.255 1.00 65.25 76 LEU A O 1
ATOM 576 N N . SER A 1 77 ? 18.457 -0.145 -16.029 1.00 67.62 77 SER A N 1
ATOM 577 C CA . SER A 1 77 ? 17.718 -1.412 -16.163 1.00 67.62 77 SER A CA 1
ATOM 578 C C . SER A 1 77 ? 17.190 -1.954 -14.828 1.00 67.62 77 SER A C 1
ATOM 580 O O . SER A 1 77 ? 16.269 -2.758 -14.811 1.00 67.62 77 SER A O 1
ATOM 582 N N . LYS A 1 78 ? 17.740 -1.496 -13.693 1.00 71.44 78 LYS A N 1
ATOM 583 C CA . LYS A 1 78 ? 17.343 -1.938 -12.347 1.00 71.44 78 LYS A CA 1
ATOM 584 C C . LYS A 1 78 ? 16.164 -1.154 -11.764 1.00 71.44 78 LYS A C 1
ATOM 586 O O . LYS A 1 78 ? 15.758 -1.423 -10.636 1.00 71.44 78 LYS A O 1
ATOM 591 N N . LEU A 1 79 ? 15.631 -0.158 -12.477 1.00 72.19 79 LEU A N 1
ATOM 592 C CA . LEU A 1 79 ? 14.444 0.568 -12.026 1.00 72.19 79 LEU A CA 1
ATOM 593 C C . LEU A 1 79 ? 13.208 -0.337 -12.117 1.00 72.19 79 LEU A C 1
ATOM 595 O O . LEU A 1 79 ? 12.928 -0.858 -13.195 1.00 72.19 79 LEU A O 1
ATOM 599 N N . PRO A 1 80 ? 12.421 -0.472 -11.037 1.00 72.94 80 PRO A N 1
ATOM 600 C CA . PRO A 1 80 ? 11.194 -1.245 -11.097 1.00 72.94 80 PRO A CA 1
ATOM 601 C C . PRO A 1 80 ? 10.199 -0.585 -12.055 1.00 72.94 80 PRO A C 1
ATOM 603 O O . PRO A 1 80 ? 10.045 0.646 -12.063 1.00 72.94 80 PRO A O 1
ATOM 606 N N . GLU A 1 81 ? 9.511 -1.426 -12.825 1.00 76.62 81 GLU A N 1
ATOM 607 C CA . GLU A 1 81 ? 8.345 -1.075 -13.640 1.00 76.62 81 GLU A CA 1
ATOM 608 C C . GLU A 1 81 ? 7.302 -0.320 -12.786 1.00 76.62 81 GLU A C 1
ATOM 610 O O . GLU A 1 81 ? 7.202 -0.591 -11.583 1.00 76.62 81 GLU A O 1
ATOM 615 N N . PRO A 1 82 ? 6.523 0.627 -13.349 1.00 81.44 82 PRO A N 1
ATOM 616 C CA . PRO A 1 82 ? 5.452 1.308 -12.623 1.00 81.44 82 PRO A CA 1
ATOM 617 C C . PRO A 1 82 ? 4.572 0.415 -11.741 1.00 81.44 82 PRO A C 1
ATOM 619 O O . PRO A 1 82 ? 4.320 0.787 -10.594 1.00 81.44 82 PRO A O 1
ATOM 622 N N . THR A 1 83 ? 4.149 -0.757 -12.225 1.00 76.88 83 THR A N 1
ATOM 623 C CA . THR A 1 83 ? 3.323 -1.677 -11.427 1.00 76.88 83 THR A CA 1
ATOM 624 C C . THR A 1 83 ? 4.107 -2.250 -10.248 1.00 76.88 83 THR A C 1
ATOM 626 O O . THR A 1 83 ? 3.663 -2.119 -9.110 1.00 76.88 83 THR A O 1
ATOM 629 N N . SER A 1 84 ? 5.317 -2.771 -10.468 1.00 77.31 84 SER A N 1
ATOM 630 C CA . SER A 1 84 ? 6.178 -3.275 -9.390 1.00 77.31 84 SER A CA 1
ATOM 631 C C . SER A 1 84 ? 6.514 -2.218 -8.346 1.00 77.31 84 SER A C 1
ATOM 633 O O . SER A 1 84 ? 6.587 -2.515 -7.155 1.00 77.31 84 SER A O 1
ATOM 635 N N . ARG A 1 85 ? 6.680 -0.964 -8.774 1.00 81.81 85 ARG A N 1
ATOM 636 C CA . ARG A 1 85 ? 6.892 0.165 -7.867 1.00 81.81 85 ARG A CA 1
ATOM 637 C C . ARG A 1 85 ? 5.657 0.457 -7.021 1.00 81.81 85 ARG A C 1
ATOM 639 O O . ARG A 1 85 ? 5.806 0.763 -5.844 1.00 81.81 85 ARG A O 1
ATOM 646 N N . ALA A 1 86 ? 4.462 0.375 -7.605 1.00 85.12 86 ALA A N 1
ATOM 647 C CA . ALA A 1 86 ? 3.214 0.565 -6.874 1.00 85.12 86 ALA A CA 1
ATOM 648 C C . ALA A 1 86 ? 3.019 -0.525 -5.810 1.00 85.12 86 ALA A C 1
ATOM 650 O O . ALA A 1 86 ? 2.708 -0.193 -4.669 1.00 85.12 86 ALA A O 1
ATOM 651 N N . VAL A 1 87 ? 3.292 -1.790 -6.154 1.00 83.62 87 VAL A N 1
ATOM 652 C CA . VAL A 1 87 ? 3.200 -2.914 -5.209 1.00 83.62 87 VAL A CA 1
ATOM 653 C C . VAL A 1 87 ? 4.222 -2.791 -4.085 1.00 83.62 87 VAL A C 1
ATOM 655 O O . VAL A 1 87 ? 3.856 -2.881 -2.920 1.00 83.62 87 VAL A O 1
ATOM 658 N N . SER A 1 88 ? 5.487 -2.513 -4.415 1.00 86.31 88 SER A N 1
ATOM 659 C CA . SER A 1 88 ? 6.527 -2.299 -3.402 1.00 86.31 88 SER A CA 1
ATOM 660 C C . SER A 1 88 ? 6.185 -1.134 -2.477 1.00 86.31 88 SER A C 1
ATOM 662 O O . SER A 1 88 ? 6.275 -1.267 -1.264 1.00 86.31 88 SER A O 1
ATOM 664 N N . ARG A 1 89 ? 5.683 -0.019 -3.017 1.00 90.75 89 ARG A N 1
ATOM 665 C CA . ARG A 1 89 ? 5.218 1.102 -2.194 1.00 90.75 89 ARG A CA 1
ATOM 666 C C . ARG A 1 89 ? 4.068 0.700 -1.264 1.00 90.75 89 ARG A C 1
ATOM 668 O O . ARG A 1 89 ? 4.057 1.130 -0.116 1.00 90.75 89 ARG A O 1
ATOM 675 N N . ALA A 1 90 ? 3.089 -0.061 -1.751 1.00 91.94 90 ALA A N 1
ATOM 676 C CA . ALA A 1 90 ? 1.963 -0.509 -0.933 1.00 91.94 90 ALA A CA 1
ATOM 677 C C . ALA A 1 90 ? 2.426 -1.413 0.222 1.00 91.94 90 ALA A C 1
ATOM 679 O O . ALA A 1 90 ? 2.004 -1.204 1.359 1.00 91.94 90 ALA A O 1
ATOM 680 N N . ALA A 1 91 ? 3.339 -2.345 -0.060 1.00 90.81 91 ALA A N 1
ATOM 681 C CA . ALA A 1 91 ? 3.925 -3.253 0.922 1.00 90.81 91 ALA A CA 1
ATOM 682 C C . ALA A 1 91 ? 4.707 -2.511 2.016 1.00 90.81 91 ALA A C 1
ATOM 684 O O . ALA A 1 91 ? 4.467 -2.728 3.199 1.00 90.81 91 ALA A O 1
ATOM 685 N N . GLU A 1 92 ? 5.550 -1.550 1.636 1.00 91.31 92 GLU A N 1
ATOM 686 C CA . GLU A 1 92 ? 6.300 -0.711 2.583 1.00 91.31 92 GLU A CA 1
ATOM 687 C C . GLU A 1 92 ? 5.362 0.089 3.503 1.00 91.31 92 GLU A C 1
ATOM 689 O O . GLU A 1 92 ? 5.587 0.199 4.709 1.00 91.31 92 GLU A O 1
ATOM 694 N N . ILE A 1 93 ? 4.259 0.622 2.960 1.00 93.25 93 ILE A N 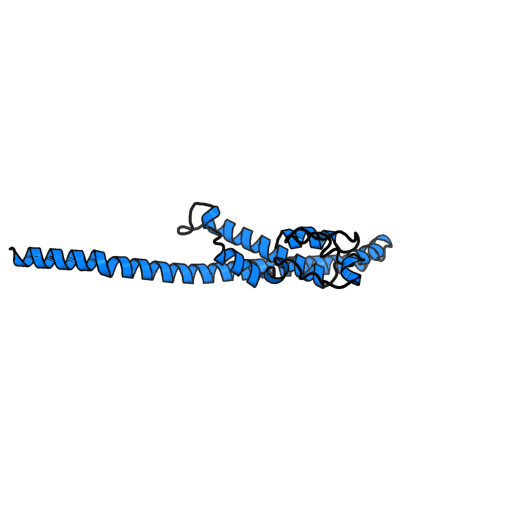1
ATOM 695 C CA . ILE A 1 93 ? 3.244 1.310 3.770 1.00 93.25 93 ILE A CA 1
ATOM 696 C C . ILE A 1 93 ? 2.551 0.324 4.708 1.00 93.25 93 ILE A C 1
ATOM 698 O O . ILE A 1 93 ? 2.352 0.662 5.874 1.00 93.25 93 ILE A O 1
ATOM 702 N N . MET A 1 94 ? 2.177 -0.865 4.230 1.00 91.56 94 MET A N 1
ATOM 703 C CA . MET A 1 94 ? 1.551 -1.917 5.036 1.00 91.56 94 MET A CA 1
ATOM 704 C C . MET A 1 94 ? 2.446 -2.304 6.217 1.00 91.56 94 MET A C 1
ATOM 706 O O . MET A 1 94 ? 2.012 -2.232 7.369 1.00 91.56 94 MET A O 1
ATOM 710 N N . GLU A 1 95 ? 3.713 -2.620 5.959 1.00 90.94 95 GLU A N 1
ATOM 711 C CA . GLU A 1 95 ? 4.668 -3.018 6.989 1.00 90.94 95 GLU A CA 1
ATOM 712 C C . GLU A 1 95 ? 4.937 -1.890 7.993 1.00 90.94 95 GLU A C 1
ATOM 714 O O . GLU A 1 95 ? 4.785 -2.090 9.204 1.00 90.94 95 GLU A O 1
ATOM 719 N N . ALA A 1 96 ? 5.244 -0.678 7.514 1.00 92.56 96 ALA A N 1
ATOM 720 C CA . ALA A 1 96 ? 5.479 0.478 8.379 1.00 92.56 96 ALA A CA 1
ATOM 721 C C . ALA A 1 96 ? 4.260 0.788 9.260 1.00 92.56 96 ALA A C 1
ATOM 723 O O . ALA A 1 96 ? 4.386 1.156 10.431 1.00 92.56 96 ALA A O 1
ATOM 724 N N . SER A 1 97 ? 3.060 0.616 8.713 1.00 91.69 97 SER A N 1
ATOM 725 C CA . SER A 1 97 ? 1.799 0.796 9.426 1.00 91.69 97 SER A CA 1
ATOM 726 C C . SER A 1 97 ? 1.593 -0.247 10.513 1.00 91.69 97 SER A C 1
ATOM 728 O O . SER A 1 97 ? 1.336 0.112 11.662 1.00 91.69 97 SER A O 1
ATOM 730 N N . VAL A 1 98 ? 1.752 -1.529 10.184 1.00 89.12 98 VAL A N 1
ATOM 731 C CA . VAL A 1 98 ? 1.646 -2.632 11.147 1.00 89.12 98 VAL A CA 1
ATOM 732 C C . VAL A 1 98 ? 2.662 -2.452 12.274 1.00 89.12 98 VAL A C 1
ATOM 734 O O . VAL A 1 98 ? 2.310 -2.580 13.450 1.00 89.12 98 VAL A O 1
ATOM 737 N N . HIS A 1 99 ? 3.901 -2.090 11.939 1.00 88.81 99 HIS A N 1
ATOM 738 C CA . HIS A 1 99 ? 4.948 -1.833 12.921 1.00 88.81 99 HIS A CA 1
ATOM 739 C C . HIS A 1 99 ? 4.606 -0.639 13.827 1.00 88.81 99 HIS A C 1
ATOM 741 O O . HIS A 1 99 ? 4.737 -0.727 15.049 1.00 88.81 99 HIS A O 1
ATOM 747 N N . ALA A 1 100 ? 4.111 0.467 13.267 1.00 89.19 100 ALA A N 1
ATOM 748 C CA . ALA A 1 100 ? 3.738 1.653 14.037 1.00 89.19 100 ALA A CA 1
ATOM 749 C C . ALA A 1 100 ? 2.521 1.415 14.948 1.00 89.19 100 ALA A C 1
ATOM 751 O O . ALA A 1 100 ? 2.494 1.891 16.086 1.00 89.19 100 ALA A O 1
ATOM 752 N N . VAL A 1 101 ? 1.533 0.650 14.476 1.00 84.94 101 VAL A N 1
ATOM 753 C CA . VAL A 1 101 ? 0.365 0.218 15.257 1.00 84.94 101 VAL A CA 1
ATOM 754 C C . VAL A 1 101 ? 0.830 -0.647 16.433 1.00 84.94 101 VAL A C 1
ATOM 756 O O . VAL A 1 101 ? 0.530 -0.307 17.576 1.00 84.94 101 VAL A O 1
ATOM 759 N N . ARG A 1 102 ? 1.665 -1.672 16.197 1.00 81.94 102 ARG A N 1
ATOM 760 C CA . ARG A 1 102 ? 2.256 -2.506 17.265 1.00 81.94 102 ARG A CA 1
ATOM 761 C C . ARG A 1 102 ? 3.076 -1.685 18.266 1.00 81.94 102 ARG A C 1
ATOM 763 O O . ARG A 1 102 ? 2.871 -1.795 19.471 1.00 81.94 102 ARG A O 1
ATOM 770 N N . GLY A 1 103 ? 3.951 -0.802 17.785 1.00 76.75 103 GLY A N 1
ATOM 771 C CA . GLY A 1 103 ? 4.796 0.039 18.637 1.00 76.75 103 GLY A CA 1
ATOM 772 C C . GLY A 1 103 ? 3.996 0.988 19.536 1.00 76.75 103 GLY A C 1
ATOM 773 O O . GLY A 1 103 ? 4.290 1.122 20.723 1.00 76.75 103 GLY A O 1
ATOM 774 N N . LYS A 1 104 ? 2.927 1.605 19.012 1.00 73.88 104 LYS A N 1
ATOM 775 C CA . LYS A 1 104 ? 2.033 2.463 19.811 1.00 73.88 104 LYS A CA 1
ATOM 776 C C . LYS A 1 104 ? 1.089 1.661 20.721 1.00 73.88 104 LYS A C 1
ATOM 778 O O . LYS A 1 104 ? 0.488 2.270 21.609 1.00 73.88 104 LYS A O 1
ATOM 783 N N . ALA A 1 105 ? 0.952 0.346 20.521 1.00 67.56 105 ALA A N 1
ATOM 784 C CA . ALA A 1 105 ? 0.172 -0.550 21.379 1.00 67.56 105 ALA A CA 1
ATOM 785 C C . ALA A 1 105 ? 0.846 -0.876 22.689 1.00 67.56 105 ALA A C 1
ATOM 787 O O . ALA A 1 105 ? 0.205 -0.829 23.735 1.00 67.56 105 ALA A O 1
ATOM 788 N N . HIS A 1 106 ? 2.154 -1.081 22.649 1.00 60.88 106 HIS A N 1
ATOM 789 C CA . HIS A 1 106 ? 2.932 -1.342 23.852 1.00 60.88 106 HIS A CA 1
ATOM 790 C C . HIS A 1 106 ? 3.037 -0.130 24.791 1.00 60.88 106 HIS A C 1
ATOM 792 O O . HIS A 1 106 ? 3.338 -0.294 25.967 1.00 60.88 106 HIS A O 1
ATOM 798 N N . LEU A 1 107 ? 2.769 1.083 24.296 1.00 58.50 107 LEU A N 1
ATOM 799 C CA . LEU A 1 107 ? 2.979 2.330 25.037 1.00 58.50 107 LEU A CA 1
ATOM 800 C C . LEU A 1 107 ? 1.722 2.907 25.704 1.00 58.50 107 LEU A C 1
ATOM 802 O O . LEU A 1 107 ? 1.844 3.911 26.403 1.00 58.50 107 LEU A O 1
ATOM 806 N N . GLN A 1 108 ? 0.518 2.356 25.484 1.00 57.66 108 GLN A N 1
ATOM 807 C CA . GLN A 1 108 ? -0.715 3.007 25.949 1.00 57.66 108 GLN A CA 1
ATOM 808 C C . GLN A 1 108 ? -1.671 2.115 26.759 1.00 57.66 108 GLN A C 1
ATOM 810 O O . GLN A 1 108 ? -2.032 1.032 26.297 1.00 57.66 108 GLN A O 1
ATOM 815 N N . PRO A 1 109 ? -2.173 2.602 27.917 1.00 48.91 109 PRO A N 1
ATOM 816 C CA . PRO A 1 109 ? -3.210 1.917 28.684 1.00 48.91 109 PRO A CA 1
ATOM 817 C C . PRO A 1 109 ? -4.510 1.812 27.875 1.00 48.91 109 PRO A C 1
ATOM 819 O O . PRO A 1 109 ? -5.045 2.826 27.428 1.00 48.91 109 PRO A O 1
ATOM 822 N N . GLY A 1 110 ? -5.035 0.596 27.705 1.00 52.78 110 GLY A N 1
ATOM 823 C CA . GLY A 1 110 ? -6.318 0.341 27.033 1.00 52.78 110 GLY A CA 1
ATOM 824 C C . GLY A 1 110 ? -6.228 -0.446 25.724 1.00 52.78 110 GLY A C 1
ATOM 825 O O . GLY A 1 110 ? -7.266 -0.871 25.224 1.00 52.78 110 GLY A O 1
ATOM 826 N N . TRP A 1 111 ? -5.024 -0.691 25.199 1.00 56.47 111 TRP A N 1
ATOM 827 C CA . TRP A 1 111 ? -4.808 -1.739 24.200 1.00 56.47 111 TRP A CA 1
ATOM 828 C C . TRP A 1 111 ? -4.471 -3.060 24.914 1.00 56.47 111 TRP A C 1
ATOM 830 O O . TRP A 1 111 ? -3.869 -3.060 25.989 1.00 56.47 111 TRP A O 1
ATOM 840 N N . SER A 1 112 ? -4.938 -4.182 24.374 1.00 51.78 112 SER A N 1
ATOM 841 C CA . SER A 1 112 ? -4.750 -5.520 24.944 1.00 51.78 112 SER A CA 1
ATOM 842 C C . SER A 1 112 ? -3.263 -5.852 25.121 1.00 51.78 112 SER A C 1
ATOM 844 O O . SER A 1 112 ? -2.453 -5.617 24.230 1.00 51.78 112 SER A O 1
ATOM 846 N N . GLN A 1 113 ? -2.900 -6.436 26.268 1.00 49.09 113 GLN A N 1
ATOM 847 C CA . GLN A 1 113 ? -1.517 -6.838 26.580 1.00 49.09 113 GLN A CA 1
ATOM 848 C C . GLN A 1 113 ? -1.043 -8.053 25.757 1.00 49.09 113 GLN A C 1
ATOM 850 O O . GLN A 1 113 ? 0.145 -8.369 25.749 1.00 49.09 113 GLN A O 1
ATOM 855 N N . HIS A 1 114 ? -1.953 -8.730 25.049 1.00 48.94 114 HIS A N 1
ATOM 856 C CA . HIS A 1 114 ? -1.638 -9.859 24.181 1.00 48.94 114 HIS A CA 1
ATOM 857 C C . HIS A 1 114 ? -1.335 -9.389 22.746 1.00 48.94 114 HIS A C 1
ATOM 859 O O . HIS A 1 114 ? -2.191 -8.756 22.127 1.00 48.94 114 HIS A O 1
ATOM 865 N N . PRO A 1 115 ? -0.162 -9.730 22.171 1.00 48.66 115 PRO A N 1
ATOM 866 C CA . PRO A 1 115 ? 0.235 -9.324 20.817 1.00 48.66 115 PRO A CA 1
ATOM 867 C C . PRO A 1 115 ? -0.735 -9.749 19.704 1.00 48.66 115 PRO A C 1
ATOM 869 O O . PRO A 1 115 ? -0.825 -9.066 18.687 1.00 48.66 115 PRO A O 1
ATOM 872 N N . ALA A 1 116 ? -1.458 -10.858 19.899 1.00 50.72 116 ALA A N 1
ATOM 873 C CA . ALA A 1 116 ? -2.454 -11.363 18.951 1.00 50.72 116 ALA A CA 1
ATOM 874 C C . ALA A 1 116 ? -3.737 -10.509 18.916 1.00 50.72 116 ALA A C 1
ATOM 876 O O . ALA A 1 116 ? -4.357 -10.386 17.867 1.00 50.72 116 ALA A O 1
ATOM 877 N N . ASP A 1 117 ? -4.086 -9.852 20.025 1.00 53.22 117 ASP A N 1
ATOM 878 C CA . ASP A 1 117 ? -5.309 -9.045 20.149 1.00 53.22 117 ASP A CA 1
ATOM 879 C C . ASP A 1 117 ? -5.124 -7.601 19.639 1.00 53.22 117 ASP A C 1
ATOM 881 O O . ASP A 1 117 ? -6.092 -6.869 19.432 1.00 53.22 117 ASP A O 1
ATOM 885 N N . VAL A 1 118 ? -3.874 -7.167 19.423 1.00 60.19 118 VAL A N 1
ATOM 88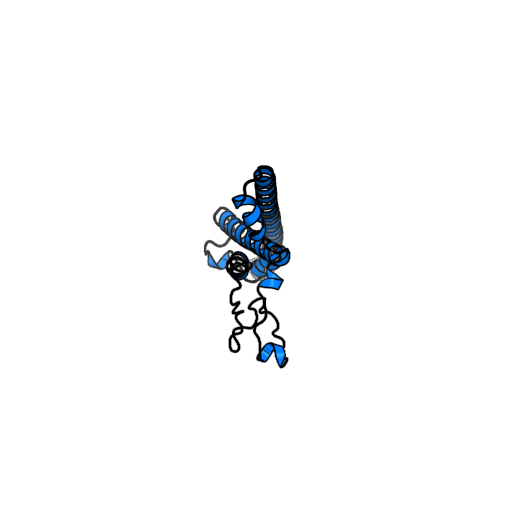6 C CA . VAL A 1 118 ? -3.539 -5.805 18.962 1.00 60.19 118 VAL A CA 1
ATOM 887 C C . VAL A 1 118 ? -3.901 -5.592 17.485 1.00 60.19 118 VAL A C 1
ATOM 889 O O . VAL A 1 118 ? -4.151 -4.459 17.071 1.00 60.19 118 VAL A O 1
ATOM 892 N N . LEU A 1 119 ? -3.956 -6.666 16.689 1.00 69.12 119 LEU A N 1
ATOM 893 C CA . LEU A 1 119 ? -4.232 -6.633 15.251 1.00 69.12 119 LEU A CA 1
ATOM 894 C C . LEU A 1 119 ? -5.393 -7.568 14.898 1.00 69.12 119 LEU A C 1
ATOM 896 O O . LEU A 1 119 ? -5.183 -8.665 14.390 1.00 69.12 119 LEU A O 1
ATOM 900 N N . SER A 1 120 ? -6.622 -7.114 15.155 1.00 76.88 120 SER A N 1
ATOM 901 C CA . SER A 1 120 ? -7.829 -7.778 14.642 1.00 76.88 120 SER A CA 1
ATOM 902 C C . SER A 1 120 ? -7.773 -7.914 13.113 1.00 76.88 120 SER A C 1
ATOM 904 O O . SER A 1 120 ? -7.216 -7.051 12.429 1.00 76.88 120 SER A O 1
ATOM 906 N N . GLU A 1 121 ? -8.392 -8.958 12.562 1.00 79.88 121 GLU A N 1
ATOM 907 C CA . GLU A 1 121 ? -8.517 -9.171 11.113 1.00 79.88 121 GLU A CA 1
ATOM 908 C C . GLU A 1 121 ? -9.153 -7.959 10.410 1.00 79.88 121 GLU A C 1
ATOM 910 O O . GLU A 1 121 ? -8.684 -7.524 9.361 1.00 79.88 121 GLU A O 1
ATOM 915 N N . GLU A 1 122 ? -10.148 -7.332 11.044 1.00 79.56 122 GLU A N 1
ATOM 916 C CA . GLU A 1 122 ? -10.785 -6.100 10.558 1.00 79.56 122 GLU A CA 1
ATOM 917 C C . GLU A 1 122 ? -9.793 -4.927 10.484 1.00 79.56 122 GLU A C 1
ATOM 919 O O . GLU A 1 122 ? -9.791 -4.139 9.531 1.00 79.56 122 GLU A O 1
ATOM 924 N N . LEU A 1 123 ? -8.903 -4.829 11.475 1.00 81.44 123 LEU A N 1
ATOM 925 C CA . LEU A 1 123 ? -7.869 -3.805 11.511 1.00 81.44 123 LEU A CA 1
ATOM 926 C C . LEU A 1 123 ? -6.839 -4.051 10.406 1.00 81.44 123 LEU A C 1
ATOM 928 O O . LEU A 1 123 ? -6.535 -3.129 9.658 1.00 81.44 123 LEU A O 1
ATOM 932 N N . LEU A 1 124 ? -6.354 -5.284 10.245 1.00 84.75 124 LEU A N 1
ATOM 933 C CA . LEU A 1 124 ? -5.439 -5.649 9.160 1.00 84.75 124 LEU A CA 1
ATOM 934 C C . LEU A 1 124 ? -6.055 -5.407 7.778 1.00 84.75 124 LEU A C 1
ATOM 936 O O . LEU A 1 124 ? -5.387 -4.838 6.921 1.00 84.75 124 LEU A O 1
ATOM 940 N N . GLY A 1 125 ? -7.334 -5.739 7.582 1.00 85.06 125 GLY A N 1
ATOM 941 C CA . GLY A 1 125 ? -8.062 -5.431 6.349 1.00 85.06 125 GLY A CA 1
ATOM 942 C C . GLY A 1 125 ? -8.154 -3.927 6.078 1.00 85.06 125 GLY A C 1
ATOM 943 O O . GLY A 1 125 ? -7.985 -3.482 4.943 1.00 85.06 125 GLY A O 1
ATOM 944 N N . THR A 1 126 ? -8.342 -3.119 7.125 1.00 86.38 126 THR A N 1
ATOM 945 C CA . THR A 1 126 ? -8.355 -1.653 7.017 1.00 86.38 126 THR A CA 1
ATOM 946 C C . THR A 1 126 ? -6.976 -1.103 6.651 1.00 86.38 126 THR A C 1
ATOM 948 O O . THR A 1 126 ? -6.871 -0.260 5.758 1.00 86.38 126 THR A O 1
ATOM 951 N N . ILE A 1 127 ? -5.915 -1.601 7.296 1.00 89.06 127 ILE A N 1
ATOM 952 C CA . ILE A 1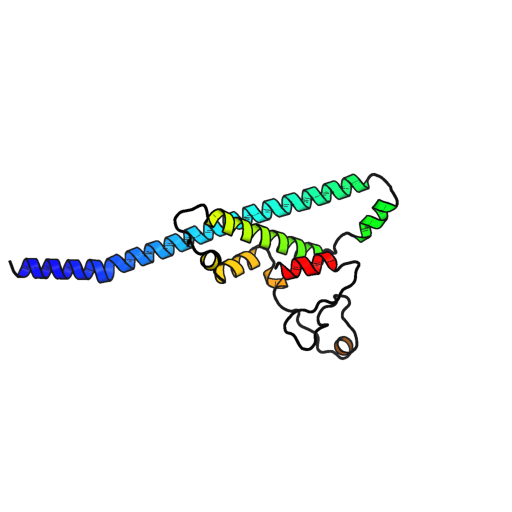 127 ? -4.529 -1.230 6.980 1.00 89.06 127 ILE A CA 1
ATOM 953 C C . ILE A 1 127 ? -4.218 -1.608 5.528 1.00 89.06 127 ILE A C 1
ATOM 955 O O . ILE A 1 127 ? -3.736 -0.761 4.785 1.00 89.06 127 ILE A O 1
ATOM 959 N N . ALA A 1 128 ? -4.563 -2.822 5.099 1.00 89.56 128 ALA A N 1
ATOM 960 C CA . ALA A 1 128 ? -4.339 -3.315 3.743 1.00 89.56 128 ALA A CA 1
ATOM 961 C C . ALA A 1 128 ? -5.084 -2.512 2.670 1.00 89.56 128 ALA A C 1
ATOM 963 O O . ALA A 1 128 ? -4.561 -2.268 1.580 1.00 89.56 128 ALA A O 1
ATOM 964 N N . ASN A 1 129 ? -6.312 -2.089 2.966 1.00 90.31 129 ASN A N 1
ATOM 965 C CA . ASN A 1 129 ? -7.091 -1.247 2.066 1.00 90.31 129 ASN A CA 1
ATOM 966 C C . ASN A 1 129 ? -6.454 0.145 1.924 1.00 90.31 129 ASN A C 1
ATOM 968 O O . ASN A 1 129 ? -6.286 0.649 0.816 1.00 90.31 129 ASN A O 1
ATOM 972 N N . LEU A 1 130 ? -6.047 0.751 3.043 1.00 90.31 130 LEU A N 1
ATOM 973 C CA . LEU A 1 130 ? -5.479 2.101 3.063 1.00 90.31 130 LEU A CA 1
ATOM 974 C C . LEU A 1 130 ? -4.024 2.160 2.570 1.00 90.31 130 LEU A C 1
ATOM 976 O O . LEU A 1 130 ? -3.617 3.173 1.996 1.00 90.31 130 LEU A O 1
ATOM 980 N N . SER A 1 131 ? -3.250 1.089 2.755 1.00 91.56 131 SER A N 1
ATOM 981 C CA . SER A 1 131 ? -1.902 0.942 2.195 1.00 91.56 131 SER A CA 1
ATOM 982 C C . SER A 1 131 ? -1.925 0.688 0.686 1.00 91.56 131 SER A C 1
ATOM 984 O O . SER A 1 131 ? -0.968 1.031 -0.009 1.00 91.56 131 SER A O 1
ATOM 986 N N . GLY A 1 132 ? -3.034 0.146 0.169 1.00 90.19 132 GLY A N 1
ATOM 987 C CA . GLY A 1 132 ? -3.178 -0.278 -1.221 1.00 90.19 132 GLY A CA 1
ATOM 988 C C . GLY A 1 132 ? -2.702 -1.709 -1.478 1.00 90.19 132 GLY A C 1
ATOM 989 O O . GLY A 1 132 ? -2.554 -2.086 -2.634 1.00 90.19 132 GLY A O 1
ATOM 990 N N . CYS A 1 133 ? -2.470 -2.508 -0.432 1.00 88.69 133 CYS A N 1
ATOM 991 C CA . CYS A 1 133 ? -2.093 -3.919 -0.550 1.00 88.69 133 CYS A CA 1
ATOM 992 C C . CYS A 1 133 ? -3.266 -4.847 -0.875 1.00 88.69 133 CYS A C 1
ATOM 994 O O . CYS A 1 133 ? -3.055 -5.911 -1.455 1.00 88.69 133 CYS A O 1
ATOM 996 N N . LEU A 1 134 ? -4.502 -4.449 -0.557 1.00 85.00 134 LEU A N 1
ATOM 997 C CA . LEU A 1 134 ? -5.685 -5.299 -0.731 1.00 85.00 134 LEU A CA 1
ATOM 998 C C . LEU A 1 134 ? -5.828 -5.912 -2.147 1.00 85.00 134 LEU A C 1
ATOM 1000 O O . LEU A 1 134 ? -6.108 -7.108 -2.247 1.00 85.00 134 LEU A O 1
ATOM 1004 N N . PRO A 1 135 ? -5.589 -5.179 -3.255 1.00 79.81 135 PRO A N 1
ATOM 1005 C CA . PRO A 1 135 ? -5.639 -5.752 -4.604 1.00 79.81 135 PRO A CA 1
ATOM 1006 C C . PRO A 1 135 ? -4.518 -6.758 -4.909 1.00 79.81 135 PRO A C 1
ATOM 1008 O O . PRO A 1 135 ? -4.635 -7.519 -5.866 1.00 79.81 135 PRO A O 1
ATOM 1011 N N . HIS A 1 136 ? -3.428 -6.744 -4.138 1.00 75.88 136 HIS A N 1
ATOM 1012 C CA . HIS A 1 136 ? -2.227 -7.560 -4.348 1.00 75.88 136 HIS A CA 1
ATOM 1013 C C . HIS A 1 136 ? -2.197 -8.822 -3.475 1.00 75.88 136 HIS A C 1
ATOM 1015 O O . HIS A 1 136 ? -1.519 -9.782 -3.830 1.00 75.88 136 HIS A O 1
ATOM 1021 N N . MET A 1 137 ? -2.977 -8.845 -2.390 1.00 70.44 137 MET A N 1
ATOM 1022 C CA . MET A 1 137 ? -3.203 -10.021 -1.539 1.00 70.44 137 MET A CA 1
ATOM 1023 C C . MET A 1 137 ? -3.975 -11.140 -2.248 1.00 70.44 137 MET A C 1
ATOM 1025 O O . MET A 1 137 ? -3.848 -12.319 -1.913 1.00 70.44 137 MET A O 1
ATOM 1029 N N . LEU A 1 138 ? -4.837 -10.772 -3.200 1.00 68.62 138 LEU A N 1
ATOM 1030 C CA . LEU A 1 138 ? -5.706 -11.724 -3.876 1.00 68.62 138 LEU A CA 1
ATOM 1031 C C . LEU A 1 138 ? -4.934 -12.474 -4.967 1.00 68.62 138 LEU A C 1
ATOM 1033 O O . LEU A 1 138 ? -4.219 -11.851 -5.758 1.00 68.62 138 LEU A O 1
ATOM 1037 N N . PRO A 1 139 ? -5.105 -13.804 -5.076 1.00 66.62 139 PRO A N 1
ATOM 1038 C CA . PRO A 1 139 ? -4.507 -14.548 -6.167 1.00 66.62 139 PRO A CA 1
ATOM 1039 C C . PRO A 1 139 ? -5.014 -14.003 -7.513 1.00 66.62 139 PRO A C 1
ATOM 1041 O O . PRO A 1 139 ? -6.211 -13.729 -7.666 1.00 66.62 139 PRO A O 1
ATOM 1044 N N . PRO A 1 140 ? -4.124 -13.846 -8.510 1.00 69.94 140 PRO A N 1
ATOM 1045 C CA . PRO A 1 140 ? -4.517 -13.364 -9.820 1.00 69.94 140 PRO A CA 1
ATOM 1046 C C . PRO A 1 140 ? -5.491 -14.354 -10.461 1.00 69.94 140 PRO A C 1
ATOM 1048 O O . PRO A 1 140 ? -5.326 -15.572 -10.361 1.00 69.94 140 PRO A O 1
ATOM 1051 N N . LYS A 1 141 ? -6.501 -13.833 -11.162 1.00 74.00 141 LYS A N 1
ATOM 1052 C CA . LYS A 1 141 ? -7.400 -14.672 -11.958 1.00 74.00 141 LYS A CA 1
ATOM 1053 C C . LYS A 1 141 ? -6.632 -15.225 -13.154 1.00 74.00 141 LYS A C 1
ATOM 1055 O O . LYS A 1 141 ? -6.193 -14.463 -14.015 1.00 74.00 141 LYS A O 1
ATOM 1060 N N . CYS A 1 142 ? -6.480 -16.543 -13.200 1.00 76.19 142 CYS A N 1
ATOM 1061 C CA . CYS A 1 142 ? -5.753 -17.207 -14.270 1.00 76.19 142 CYS A CA 1
ATOM 1062 C C . CYS A 1 142 ? -6.645 -17.409 -15.500 1.00 76.19 142 CYS A C 1
ATOM 1064 O O . CYS A 1 142 ? -7.733 -17.974 -15.365 1.00 76.19 142 CYS A O 1
ATOM 1066 N N . PRO A 1 143 ? -6.220 -16.953 -16.691 1.00 80.69 143 PRO A N 1
ATOM 1067 C CA . PRO A 1 143 ? -6.971 -17.193 -17.914 1.00 80.69 143 PRO A CA 1
ATOM 1068 C C . PRO A 1 143 ? -6.958 -18.686 -18.262 1.00 80.69 143 PRO A C 1
ATOM 1070 O O . PRO A 1 143 ? -5.907 -19.318 -18.258 1.00 80.69 143 PRO A O 1
ATOM 1073 N N . ASN A 1 144 ? -8.122 -19.234 -18.607 1.00 82.38 144 ASN A N 1
ATOM 1074 C CA . ASN A 1 144 ? -8.321 -20.623 -19.030 1.00 82.38 144 ASN A CA 1
ATOM 1075 C C . ASN A 1 144 ? -8.340 -20.740 -20.564 1.00 82.38 144 ASN A C 1
ATOM 1077 O O . ASN A 1 144 ? -9.285 -21.252 -21.164 1.00 82.38 144 ASN A O 1
ATOM 1081 N N . THR A 1 145 ? -7.317 -20.190 -21.215 1.00 84.50 145 THR A N 1
ATOM 1082 C CA . THR A 1 145 ? -7.179 -20.247 -22.675 1.00 84.50 145 THR A CA 1
ATOM 1083 C C . THR A 1 145 ? -6.124 -21.271 -23.071 1.00 84.50 145 THR A C 1
ATOM 1085 O O . THR A 1 145 ? -5.156 -21.487 -22.347 1.00 84.50 145 THR A O 1
ATOM 1088 N N . CYS A 1 146 ? -6.245 -21.843 -24.273 1.00 85.19 146 CYS A N 1
ATOM 1089 C CA . CYS A 1 146 ? -5.262 -22.798 -24.801 1.00 85.19 146 CYS A CA 1
ATOM 1090 C C . CYS A 1 146 ? -3.820 -22.246 -24.770 1.00 85.19 146 CYS A C 1
ATOM 1092 O O . CYS A 1 146 ? -2.872 -22.980 -24.497 1.00 85.19 146 CYS A O 1
ATOM 1094 N N . LEU A 1 147 ? -3.646 -20.938 -24.996 1.00 83.44 147 LEU A N 1
ATOM 1095 C CA . LEU A 1 147 ? -2.336 -20.289 -24.928 1.00 83.44 147 LEU A CA 1
ATOM 1096 C C . LEU A 1 147 ? -1.806 -20.184 -23.494 1.00 83.44 147 LEU A C 1
ATOM 1098 O O . LEU A 1 147 ? -0.625 -20.441 -23.282 1.00 83.44 147 LEU A O 1
ATOM 1102 N N . ALA A 1 148 ? -2.661 -19.851 -22.524 1.00 79.19 148 ALA A N 1
ATOM 1103 C CA . ALA A 1 148 ? -2.285 -19.793 -21.111 1.00 79.19 148 ALA A CA 1
ATOM 1104 C C . ALA A 1 148 ? -1.986 -21.184 -20.526 1.00 79.19 148 ALA A C 1
ATOM 1106 O O . ALA A 1 148 ? -1.135 -21.323 -19.651 1.00 79.19 148 ALA A O 1
ATOM 1107 N N . ASP A 1 149 ? -2.628 -22.228 -21.055 1.00 77.94 149 ASP A N 1
ATOM 1108 C CA . ASP A 1 149 ? -2.320 -23.610 -20.695 1.00 77.94 149 ASP A CA 1
ATOM 1109 C C . ASP A 1 149 ? -1.031 -24.123 -21.338 1.00 77.94 149 ASP A C 1
ATOM 1111 O O . ASP A 1 149 ? -0.373 -24.997 -20.770 1.00 77.94 149 ASP A O 1
ATOM 1115 N N . LYS A 1 150 ? -0.641 -23.593 -22.499 1.00 83.94 150 LYS A N 1
ATOM 1116 C CA . LYS A 1 150 ? 0.562 -24.025 -23.219 1.00 83.94 150 LYS A CA 1
ATOM 1117 C C . LYS A 1 150 ? 1.818 -23.251 -22.814 1.00 83.94 150 LYS A C 1
ATOM 1119 O O . LYS A 1 150 ? 2.904 -23.828 -22.801 1.00 83.94 150 LYS A O 1
ATOM 1124 N N . TYR A 1 151 ? 1.684 -21.969 -22.482 1.00 82.44 151 TYR A N 1
ATOM 1125 C CA . TYR A 1 151 ? 2.804 -21.064 -22.227 1.00 82.44 151 TYR A CA 1
ATOM 1126 C C . TYR A 1 151 ? 2.657 -20.334 -20.891 1.00 82.44 151 TYR A C 1
ATOM 1128 O O . TYR A 1 151 ? 1.560 -19.984 -20.468 1.00 82.44 151 TYR A O 1
ATOM 1136 N N . ARG A 1 152 ? 3.790 -20.062 -20.236 1.00 76.50 152 ARG A N 1
ATOM 1137 C CA . ARG A 1 152 ? 3.823 -19.241 -19.020 1.00 76.50 152 ARG A CA 1
ATOM 1138 C C . ARG A 1 152 ? 3.574 -17.777 -19.363 1.00 76.50 152 ARG A C 1
ATOM 1140 O O . ARG A 1 152 ? 4.067 -17.279 -20.374 1.00 76.50 152 ARG A O 1
ATOM 1147 N N . LEU A 1 153 ? 2.866 -17.078 -18.479 1.00 72.31 153 LEU A N 1
ATOM 1148 C CA . LEU A 1 153 ? 2.786 -1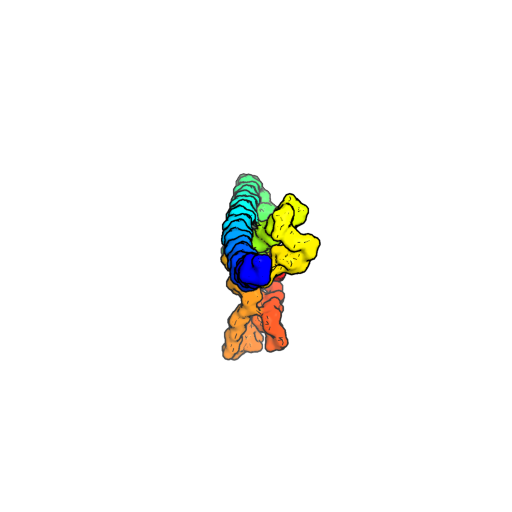5.623 -18.538 1.00 72.31 153 LEU A CA 1
ATOM 1149 C C . LEU A 1 153 ? 4.176 -15.027 -18.283 1.00 72.31 153 LEU A C 1
ATOM 1151 O O . LEU A 1 153 ? 4.906 -15.513 -17.421 1.00 72.31 153 LEU A O 1
ATOM 1155 N N . ILE A 1 154 ? 4.515 -13.942 -18.988 1.00 71.81 154 ILE A N 1
ATOM 1156 C CA . ILE A 1 154 ? 5.777 -13.196 -18.793 1.00 71.81 154 ILE A CA 1
ATOM 1157 C C . ILE A 1 154 ? 5.897 -12.699 -17.346 1.00 71.81 154 ILE A C 1
ATOM 1159 O O . ILE A 1 154 ? 6.985 -12.631 -16.785 1.00 71.81 154 ILE A O 1
ATOM 1163 N N . THR A 1 155 ? 4.764 -12.410 -16.706 1.00 67.81 155 THR A N 1
ATOM 1164 C CA . THR A 1 155 ? 4.692 -12.023 -15.291 1.00 67.81 155 THR A CA 1
ATOM 1165 C C . THR A 1 155 ? 5.043 -13.168 -14.335 1.00 67.81 155 THR A C 1
ATOM 1167 O O . THR A 1 155 ? 5.152 -12.957 -13.131 1.00 67.81 155 THR A O 1
ATOM 1170 N N . GLY A 1 156 ? 5.161 -14.401 -14.837 1.00 72.12 156 GLY A N 1
ATOM 1171 C CA . GLY A 1 156 ? 5.333 -15.607 -14.037 1.00 72.12 156 GLY A CA 1
ATOM 1172 C C . GLY A 1 156 ? 4.087 -16.002 -13.243 1.00 72.12 156 GLY A C 1
ATOM 1173 O O . GLY A 1 156 ? 4.138 -17.010 -12.538 1.00 72.12 156 GLY A O 1
ATOM 1174 N N . ALA A 1 157 ? 2.994 -15.234 -13.338 1.00 71.44 157 ALA A N 1
ATOM 1175 C CA . ALA A 1 157 ? 1.723 -15.521 -12.685 1.00 71.44 157 ALA A CA 1
ATOM 1176 C C . ALA A 1 157 ? 1.114 -16.819 -13.222 1.00 71.44 157 ALA A C 1
ATOM 1178 O O . ALA A 1 157 ? 1.381 -17.225 -14.354 1.00 71.44 157 ALA A O 1
ATOM 1179 N N . CYS A 1 158 ? 0.275 -17.457 -12.405 1.00 71.88 158 CYS A N 1
ATOM 1180 C CA . CYS A 1 158 ? -0.446 -18.674 -12.782 1.00 71.88 158 CYS A CA 1
ATOM 1181 C C . CYS A 1 158 ? 0.447 -19.875 -13.128 1.00 71.88 158 CYS A C 1
ATOM 1183 O O . CYS A 1 158 ? -0.005 -20.809 -13.784 1.00 71.88 158 CYS A O 1
ATOM 1185 N N . ASN A 1 159 ? 1.708 -19.896 -12.675 1.00 72.25 159 ASN A N 1
ATOM 1186 C CA . ASN A 1 159 ? 2.571 -21.048 -12.932 1.00 72.25 159 ASN A CA 1
ATOM 1187 C C . ASN A 1 159 ? 2.217 -22.269 -12.064 1.00 72.25 159 ASN A C 1
ATOM 1189 O O . ASN A 1 159 ? 2.505 -23.401 -12.450 1.00 72.25 159 ASN A O 1
ATOM 1193 N N . ASN A 1 160 ? 1.580 -22.068 -10.907 1.00 68.25 160 ASN A N 1
ATOM 1194 C CA . ASN A 1 160 ? 1.073 -23.172 -10.096 1.00 68.25 160 ASN A CA 1
ATOM 1195 C C . ASN A 1 160 ? -0.386 -23.453 -10.425 1.00 68.25 160 ASN A C 1
ATOM 1197 O O . ASN A 1 160 ? -1.273 -22.660 -10.128 1.00 68.25 160 ASN A O 1
ATOM 1201 N N . ARG A 1 161 ? -0.597 -24.615 -11.044 1.00 59.75 161 ARG A N 1
ATOM 1202 C CA . ARG A 1 161 ? -1.894 -25.089 -11.535 1.00 59.75 161 ARG A CA 1
ATOM 1203 C C . ARG A 1 161 ? -2.779 -25.700 -10.444 1.00 59.75 161 ARG A C 1
ATOM 1205 O O . ARG A 1 161 ? -3.957 -25.918 -10.690 1.00 59.75 161 ARG A O 1
ATOM 1212 N N . TYR A 1 162 ? -2.225 -25.973 -9.260 1.00 55.50 162 TYR A N 1
ATOM 1213 C CA . TYR A 1 162 ? -2.895 -26.714 -8.183 1.00 55.50 162 TYR A CA 1
ATOM 1214 C C . TYR A 1 162 ? -2.959 -25.953 -6.850 1.00 55.50 162 TYR A C 1
ATOM 1216 O O . TYR A 1 162 ? -3.438 -26.492 -5.857 1.00 55.50 162 TYR A O 1
ATOM 1224 N N . GLY A 1 163 ? -2.498 -24.700 -6.801 1.00 50.00 163 GLY A N 1
ATOM 1225 C CA . GLY A 1 163 ? -2.506 -23.889 -5.587 1.00 50.00 163 GLY A CA 1
ATOM 1226 C C . GLY A 1 163 ? -3.214 -22.556 -5.785 1.00 50.00 163 GLY A C 1
ATOM 1227 O O . GLY A 1 163 ? -2.839 -21.784 -6.658 1.00 50.00 163 GLY A O 1
ATOM 1228 N N . LEU A 1 164 ? -4.144 -22.228 -4.881 1.00 42.16 164 LEU A N 1
ATOM 1229 C CA . LEU A 1 164 ? -4.697 -20.874 -4.677 1.00 42.16 164 LEU A CA 1
ATOM 1230 C C . LEU A 1 164 ? -3.633 -19.843 -4.240 1.00 42.16 164 LEU A C 1
ATOM 1232 O O . LEU A 1 164 ? -3.958 -18.687 -3.984 1.00 42.16 164 LEU A O 1
ATOM 1236 N N . ARG A 1 165 ? -2.362 -20.252 -4.126 1.00 42.81 165 ARG A N 1
ATOM 1237 C CA . ARG A 1 165 ? -1.235 -19.355 -3.882 1.00 42.81 165 ARG A CA 1
ATOM 1238 C C . ARG A 1 165 ? -0.644 -18.919 -5.220 1.00 42.81 165 ARG A C 1
ATOM 1240 O O . ARG A 1 165 ? -0.323 -19.788 -6.033 1.00 42.81 165 ARG A O 1
ATOM 1247 N N . PRO A 1 166 ? -0.427 -17.614 -5.444 1.00 44.81 166 PRO A N 1
ATOM 1248 C CA . PRO A 1 166 ? 0.259 -17.144 -6.636 1.00 44.81 166 PRO A CA 1
ATOM 1249 C C . PRO A 1 166 ? 1.688 -17.695 -6.644 1.00 44.81 166 PRO A C 1
ATOM 1251 O O . PRO A 1 166 ? 2.574 -17.182 -5.971 1.00 44.81 166 PRO A O 1
ATOM 1254 N N . SER A 1 167 ? 1.948 -18.760 -7.398 1.00 41.03 167 SER A N 1
ATOM 1255 C CA . SER A 1 167 ? 3.329 -19.124 -7.709 1.00 41.03 167 SER A CA 1
ATOM 1256 C C . SER A 1 167 ? 3.779 -18.259 -8.869 1.00 41.03 167 SER A C 1
ATOM 1258 O O . SER A 1 167 ? 3.541 -18.579 -10.031 1.00 41.03 167 SER A O 1
ATOM 1260 N N . LEU A 1 168 ? 4.362 -17.119 -8.512 1.00 44.91 168 LEU A N 1
ATOM 1261 C CA . LEU A 1 168 ? 5.070 -16.230 -9.418 1.00 44.91 168 LEU A CA 1
ATOM 1262 C C . LEU A 1 168 ? 6.443 -16.847 -9.704 1.00 44.91 168 LEU A C 1
ATOM 1264 O O . LEU A 1 168 ? 7.245 -17.024 -8.793 1.00 44.91 168 LEU A O 1
ATOM 1268 N N . THR A 1 169 ? 6.717 -17.196 -10.960 1.00 37.84 169 THR A N 1
ATOM 1269 C CA . THR A 1 169 ? 8.025 -17.750 -11.377 1.00 37.84 169 THR A CA 1
ATOM 1270 C C . THR A 1 169 ? 8.722 -16.771 -12.310 1.00 37.84 169 THR A C 1
ATOM 1272 O O . THR A 1 169 ? 8.478 -16.750 -13.509 1.00 37.84 169 THR A O 1
ATOM 1275 N N . PHE A 1 170 ? 9.530 -15.932 -11.668 1.00 42.62 170 PHE A N 1
ATOM 1276 C CA . PHE A 1 170 ? 10.799 -15.306 -12.044 1.00 42.62 170 PHE A CA 1
ATOM 1277 C C . PHE A 1 170 ? 11.111 -14.966 -13.518 1.00 42.62 170 PHE A C 1
ATOM 1279 O O . PHE A 1 170 ? 11.529 -15.824 -14.294 1.00 42.62 170 PHE A O 1
ATOM 1286 N N . HIS A 1 171 ? 11.123 -13.660 -13.819 1.00 37.28 171 HIS A N 1
ATOM 1287 C CA . HIS A 1 171 ? 12.088 -13.062 -14.745 1.00 37.28 171 HIS A CA 1
ATOM 1288 C C . HIS A 1 171 ? 13.093 -12.204 -13.939 1.00 37.28 171 HIS A C 1
ATOM 1290 O O . HIS A 1 171 ? 12.685 -11.300 -13.205 1.00 37.28 171 HIS A O 1
ATOM 1296 N N . PRO A 1 172 ? 14.412 -12.454 -14.049 1.00 37.25 172 PRO A N 1
ATOM 1297 C CA . PRO A 1 172 ? 15.431 -11.868 -13.165 1.00 37.25 172 PRO A CA 1
ATOM 1298 C C . PRO A 1 172 ? 15.577 -10.341 -13.267 1.00 37.25 172 PRO A C 1
ATOM 1300 O O . PRO A 1 172 ? 16.216 -9.731 -12.413 1.00 37.25 172 PRO A O 1
ATOM 1303 N N . GLU A 1 173 ? 14.986 -9.706 -14.279 1.00 41.56 173 GLU A N 1
ATOM 1304 C CA . GLU A 1 173 ? 15.140 -8.267 -14.518 1.00 41.56 173 GLU A CA 1
ATOM 1305 C C . GLU A 1 173 ? 14.052 -7.415 -13.835 1.00 41.56 173 GLU A C 1
ATOM 1307 O O . GLU A 1 173 ? 14.286 -6.241 -13.568 1.00 41.56 173 GLU A O 1
ATOM 1312 N N . THR A 1 174 ? 12.895 -7.992 -13.475 1.00 42.88 174 THR A N 1
ATOM 1313 C CA . THR A 1 174 ? 11.736 -7.242 -12.937 1.00 42.88 174 THR A CA 1
ATOM 1314 C C . THR A 1 174 ? 11.151 -7.804 -11.635 1.00 42.88 174 THR A C 1
ATOM 1316 O O . THR A 1 174 ? 10.376 -7.115 -10.969 1.00 42.88 174 THR A O 1
ATOM 1319 N N . SER A 1 175 ? 11.497 -9.039 -11.247 1.00 40.19 175 SER A N 1
ATOM 1320 C CA . SER A 1 175 ? 10.713 -9.807 -10.263 1.00 40.19 175 SER A CA 1
ATOM 1321 C C . SER A 1 175 ? 11.249 -9.849 -8.824 1.00 40.19 175 SER A C 1
ATOM 1323 O O . SER A 1 175 ? 10.484 -10.219 -7.937 1.00 40.19 175 SER A O 1
ATOM 1325 N N . PHE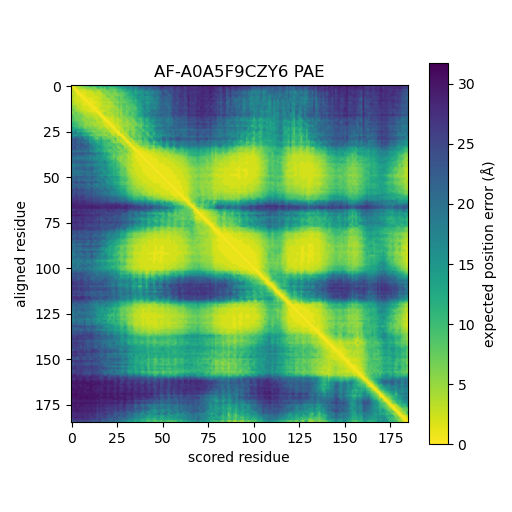 A 1 176 ? 12.510 -9.483 -8.548 1.00 39.97 176 PHE A N 1
ATOM 1326 C CA . PHE A 1 176 ? 13.073 -9.652 -7.191 1.00 39.97 176 PHE A CA 1
ATOM 1327 C C . PHE A 1 176 ? 12.361 -8.768 -6.153 1.00 39.97 176 PHE A C 1
ATOM 1329 O O . PHE A 1 176 ? 11.910 -9.260 -5.126 1.00 39.97 176 PHE A O 1
ATOM 1336 N N . PHE A 1 177 ? 12.146 -7.488 -6.479 1.00 38.22 177 PHE A N 1
ATOM 1337 C CA . PHE A 1 177 ? 11.375 -6.571 -5.631 1.00 38.22 177 PHE A CA 1
ATOM 1338 C C . PHE A 1 177 ? 9.892 -6.950 -5.554 1.00 38.22 177 PHE A C 1
ATOM 1340 O O . PHE A 1 177 ? 9.267 -6.761 -4.519 1.00 38.22 177 PHE A O 1
ATOM 1347 N N . PHE A 1 178 ? 9.315 -7.488 -6.629 1.00 46.16 178 PHE A N 1
ATOM 1348 C CA . PHE A 1 178 ? 7.894 -7.829 -6.661 1.00 46.16 178 PHE A CA 1
ATOM 1349 C C . PHE A 1 178 ? 7.565 -8.989 -5.715 1.00 46.16 178 PHE A C 1
ATOM 1351 O O . PHE A 1 178 ? 6.557 -8.943 -5.027 1.00 46.16 178 PHE A O 1
ATOM 1358 N N . PHE A 1 179 ? 8.418 -10.014 -5.635 1.00 43.12 179 PHE A N 1
ATOM 1359 C CA . PHE A 1 179 ? 8.123 -11.207 -4.841 1.00 43.12 179 PHE A CA 1
ATOM 1360 C C . PHE A 1 179 ? 8.167 -10.944 -3.330 1.00 43.12 179 PHE A C 1
ATOM 1362 O O . PHE A 1 179 ? 7.233 -11.313 -2.628 1.00 43.12 179 PHE A O 1
ATOM 1369 N N . GLU A 1 180 ? 9.205 -10.265 -2.836 1.00 43.12 180 GLU A N 1
ATOM 1370 C CA . GLU A 1 180 ? 9.339 -9.958 -1.404 1.00 43.12 180 GLU A CA 1
ATOM 1371 C C . GLU A 1 180 ? 8.203 -9.037 -0.931 1.00 43.12 180 GLU A C 1
ATOM 1373 O O . GLU A 1 180 ? 7.565 -9.296 0.083 1.00 43.12 180 GLU A O 1
ATOM 1378 N N . ASN A 1 181 ? 7.850 -8.039 -1.747 1.00 50.50 181 ASN A N 1
ATOM 1379 C CA . ASN A 1 181 ? 6.820 -7.062 -1.407 1.00 50.50 181 ASN A CA 1
ATOM 1380 C C . ASN A 1 181 ? 5.381 -7.580 -1.587 1.00 50.50 181 ASN A C 1
ATOM 1382 O O . ASN A 1 181 ? 4.509 -7.206 -0.814 1.00 50.50 181 ASN A O 1
ATOM 1386 N N . VAL A 1 182 ? 5.106 -8.466 -2.556 1.00 54.62 182 VAL A N 1
ATOM 1387 C CA . VAL A 1 182 ? 3.789 -9.134 -2.649 1.00 54.62 182 VAL A CA 1
ATOM 1388 C C . VAL A 1 182 ? 3.563 -10.059 -1.456 1.00 54.62 182 VAL A C 1
ATOM 1390 O O . VAL A 1 182 ? 2.447 -10.125 -0.959 1.00 54.62 182 VAL A O 1
ATOM 1393 N N . PHE A 1 183 ? 4.601 -10.752 -0.972 1.00 54.06 183 PHE A N 1
ATOM 1394 C CA . PHE A 1 183 ? 4.497 -11.551 0.255 1.00 54.06 183 PHE A CA 1
ATOM 1395 C C . PHE A 1 183 ? 4.248 -10.700 1.504 1.00 54.06 183 PHE A C 1
ATOM 1397 O O . PHE A 1 183 ? 3.662 -11.199 2.463 1.00 54.06 183 PHE A O 1
ATOM 1404 N N . PHE A 1 184 ? 4.695 -9.445 1.489 1.00 56.75 184 PHE A N 1
ATOM 1405 C CA . PHE A 1 184 ? 4.481 -8.489 2.572 1.00 56.75 184 PHE A CA 1
ATOM 1406 C C . PHE A 1 184 ? 3.108 -7.808 2.558 1.00 56.75 184 PHE A C 1
ATOM 1408 O O . PHE A 1 184 ? 2.759 -7.187 3.563 1.00 56.75 184 PHE A O 1
ATOM 1415 N N . CYS A 1 185 ? 2.345 -7.905 1.463 1.00 68.44 185 CYS A N 1
ATOM 1416 C CA . CYS A 1 185 ? 1.024 -7.287 1.375 1.00 68.44 185 CYS A CA 1
ATOM 1417 C C . CYS A 1 185 ? -0.059 -8.039 2.165 1.00 68.44 185 CYS A C 1
ATOM 1419 O O . CYS A 1 185 ? -0.410 -9.173 1.787 1.00 68.44 185 CYS A O 1
#